Protein AF-K1SC36-F1 (afdb_monomer)

Mean predicted aligned error: 12.26 Å

Secondary structure (DSSP, 8-state):
--TT-----S-HHHHHHHHHHHSTT--PPBPTTTSSB----HHHHHHHHHHHHH-GGGEEE-SS-HHHHHTT---EEE-SSTTTT-EEEEEEETTEEEEEEEETTEEEEEE-GGGS-EEE----TTTT-GGGSSPPP---HHHHHHHTT-----SHHHHHHHHHHHHHHHHHHHHHHHTTSS-HHHHHHHHHHHHHHHHHHHGGGTTTSHHHHHHHHHHHHHHHHHHHHHHH-TTS-HHHHHHHHHHHHHHHHHHGGG-

Solvent-accessible surface area (backbone atoms only — not comparable to full-atom values): 15034 Å² total; per-residue (Å²): 120,65,91,95,64,85,88,82,90,77,55,70,68,61,52,45,54,50,28,56,74,77,39,73,94,54,75,77,59,51,10,81,78,58,72,40,69,43,70,66,56,64,77,60,44,55,36,50,49,50,38,45,74,76,45,48,88,36,59,41,80,48,71,58,51,44,70,68,64,42,66,99,52,68,45,31,28,28,73,36,77,80,52,34,65,44,58,29,25,80,44,73,58,95,86,40,50,22,40,33,27,73,56,36,56,40,18,36,33,34,50,79,50,79,85,51,48,72,43,80,49,88,70,65,94,71,80,80,45,83,75,75,75,62,70,89,69,93,62,55,78,70,49,48,61,57,50,74,61,60,72,80,67,89,48,66,66,49,29,53,53,42,19,51,43,48,46,47,54,50,49,49,45,51,51,36,42,76,70,66,76,43,50,74,68,54,41,48,52,51,46,54,46,52,51,51,48,50,47,66,58,41,56,89,41,42,91,83,42,43,84,61,43,46,58,39,25,54,38,47,44,51,43,55,51,52,51,52,51,55,62,69,39,89,87,55,52,74,71,54,35,58,52,49,53,54,51,46,52,52,51,43,68,59,47,50,93,65,92

pLDDT: mean 82.09, std 13.03, range [39.97, 97.5]

Organism: NCBI:txid408170

Foldseek 3Di:
DQPPDDDDPDDQVVVQVVCVVPPNPDHADAQLQASHRLDFDPLAVVLVVLCCVPPVVQKDWDLAWQLVQVPPFFWKAWCDDSRHSDIAGWDADPNFTWGWDDGSRTTMTGTPCPPTDIDTDDDDPPCDDVVNLHDDDDDDPVLVVLLVLADADDDLVSLLSSLVSLLVLLVVLVVCVVVVVDDLVVSLVSLLSSLSRCCSRPSSCCVPCVVSNVSNLVSNVVSLVVLVVSLVDPPDDPVVNVVSVVSSVVSCSNRVVSD

Structure (mmCIF, N/CA/C/O backbone):
data_AF-K1SC36-F1
#
_entry.id   AF-K1SC36-F1
#
loop_
_atom_site.group_PDB
_atom_site.id
_atom_site.type_symbol
_atom_site.label_atom_id
_atom_site.label_alt_id
_atom_site.label_comp_id
_atom_site.label_asym_id
_atom_site.label_entity_id
_atom_site.label_seq_id
_atom_site.pdbx_PDB_ins_code
_atom_site.Cartn_x
_atom_site.Cartn_y
_atom_site.Cartn_z
_atom_site.occupancy
_atom_site.B_iso_or_equiv
_atom_site.auth_seq_id
_atom_site.auth_comp_id
_atom_site.auth_asym_id
_atom_site.auth_atom_id
_atom_site.pdbx_PDB_model_num
ATOM 1 N N . THR A 1 1 ? -1.953 12.165 -17.128 1.00 40.25 1 THR A N 1
ATOM 2 C CA . THR A 1 1 ? -1.955 12.113 -15.648 1.00 40.25 1 THR A CA 1
ATOM 3 C C . THR A 1 1 ? -2.530 10.787 -15.215 1.00 40.25 1 THR A C 1
ATOM 5 O O . THR A 1 1 ? -3.603 10.423 -15.681 1.00 40.25 1 THR A O 1
ATOM 8 N N . VAL A 1 2 ? -1.817 10.036 -14.375 1.00 46.16 2 VAL A N 1
ATOM 9 C CA . VAL A 1 2 ? -2.394 8.841 -13.749 1.00 46.16 2 VAL A CA 1
ATOM 10 C C . VAL A 1 2 ? -3.275 9.329 -12.595 1.00 46.16 2 VAL A C 1
ATOM 12 O O . VAL A 1 2 ? -2.846 10.185 -11.824 1.00 46.16 2 VAL A O 1
ATOM 15 N N . SER A 1 3 ? -4.538 8.901 -12.560 1.00 46.81 3 SER A N 1
ATOM 16 C CA . SER A 1 3 ? -5.581 9.466 -11.689 1.00 46.81 3 SER A CA 1
ATOM 17 C C . SER A 1 3 ? -5.124 9.591 -10.226 1.00 46.81 3 SER A C 1
ATOM 19 O O . SER A 1 3 ? -4.806 8.587 -9.596 1.00 46.81 3 SER A O 1
ATOM 21 N N . GLY A 1 4 ? -5.094 10.823 -9.701 1.00 65.69 4 GLY A N 1
ATOM 22 C CA . GLY A 1 4 ? -4.910 11.129 -8.274 1.00 65.69 4 GLY A CA 1
ATOM 23 C C . GLY A 1 4 ? -3.491 11.466 -7.794 1.00 65.69 4 GLY A C 1
ATOM 24 O O . GLY A 1 4 ? -3.351 11.871 -6.643 1.00 65.69 4 GLY A O 1
ATOM 25 N N . LEU A 1 5 ? -2.452 11.355 -8.632 1.00 74.88 5 LEU A N 1
ATOM 26 C CA . LEU A 1 5 ? -1.059 11.608 -8.227 1.00 74.88 5 LEU A CA 1
ATOM 27 C C . LEU A 1 5 ? -0.408 12.734 -9.040 1.00 74.88 5 LEU A C 1
ATOM 29 O O . LEU A 1 5 ? -0.550 12.805 -10.263 1.00 74.88 5 LEU A O 1
ATOM 33 N N . VAL A 1 6 ? 0.341 13.596 -8.347 1.00 82.62 6 VAL A N 1
ATOM 34 C CA . VAL A 1 6 ? 1.142 14.679 -8.933 1.00 82.62 6 VAL A CA 1
ATOM 35 C C . VAL A 1 6 ? 2.597 14.468 -8.536 1.00 82.62 6 VAL A C 1
ATOM 37 O O . VAL A 1 6 ? 2.911 14.355 -7.352 1.00 82.62 6 VAL A O 1
ATOM 40 N N . PHE A 1 7 ? 3.478 14.413 -9.531 1.00 86.69 7 PHE A N 1
ATOM 41 C CA . PHE A 1 7 ? 4.916 14.284 -9.323 1.0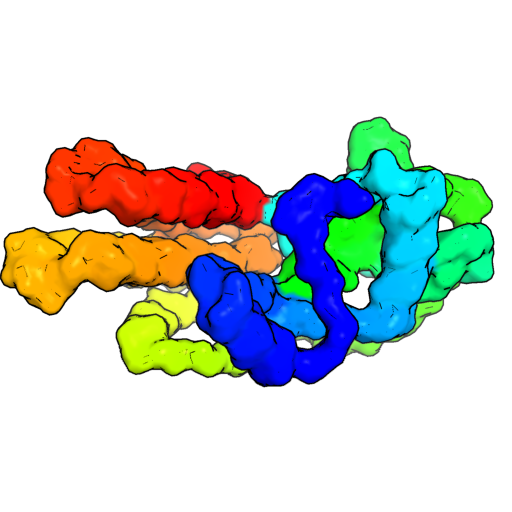0 86.69 7 PHE A CA 1
ATOM 42 C C . PHE A 1 7 ? 5.565 15.666 -9.351 1.00 86.69 7 PHE A C 1
ATOM 44 O O . PHE A 1 7 ? 5.255 16.485 -10.216 1.00 86.69 7 PHE A O 1
ATOM 51 N N . PHE A 1 8 ? 6.473 15.910 -8.411 1.00 88.94 8 PHE A N 1
ATOM 52 C CA . PHE A 1 8 ? 7.238 17.148 -8.319 1.00 88.94 8 PHE A CA 1
ATOM 53 C C . PHE A 1 8 ? 8.719 16.846 -8.528 1.00 88.94 8 PHE A C 1
ATOM 55 O O . PHE A 1 8 ? 9.232 15.857 -8.008 1.00 88.94 8 PHE A O 1
ATOM 62 N N . GLN A 1 9 ? 9.404 17.713 -9.270 1.00 91.00 9 GLN A N 1
ATOM 63 C CA . GLN A 1 9 ? 10.855 17.677 -9.418 1.00 91.00 9 GLN A CA 1
ATOM 64 C C . GLN A 1 9 ? 11.465 18.773 -8.541 1.00 91.00 9 GLN A C 1
ATOM 66 O O . GLN A 1 9 ? 11.109 19.941 -8.683 1.00 91.00 9 GLN A O 1
ATOM 71 N N . GLY A 1 10 ? 12.372 18.404 -7.639 1.00 91.38 10 GLY A N 1
ATOM 72 C CA . GLY A 1 10 ? 13.036 19.339 -6.729 1.00 91.38 10 GLY A CA 1
ATOM 73 C C . GLY A 1 10 ? 13.369 18.698 -5.387 1.00 91.38 10 GLY A C 1
ATOM 74 O O . GLY A 1 10 ? 13.229 17.486 -5.216 1.00 91.38 10 GLY A O 1
ATOM 75 N N . PHE A 1 11 ? 13.801 19.518 -4.429 1.00 91.12 11 PHE A N 1
ATOM 76 C CA . PHE A 1 11 ? 14.110 19.049 -3.083 1.00 91.12 11 PHE A CA 1
ATOM 77 C C . PHE A 1 11 ? 12.829 18.885 -2.249 1.00 91.12 11 PHE A C 1
ATOM 79 O O . PHE A 1 11 ? 12.015 19.814 -2.208 1.00 91.12 11 PHE A O 1
ATOM 86 N N . PRO A 1 12 ? 12.643 17.748 -1.548 1.00 89.88 12 PRO A N 1
ATOM 87 C CA . PRO A 1 12 ? 11.446 17.493 -0.745 1.00 89.88 12 PRO A CA 1
ATOM 88 C C . PRO A 1 12 ? 11.080 18.619 0.232 1.00 89.88 12 PRO A C 1
ATOM 90 O O . PRO A 1 12 ? 9.911 18.979 0.347 1.00 89.88 12 PRO A O 1
ATOM 93 N N . GLU A 1 13 ? 12.070 19.205 0.909 1.00 90.38 13 GLU A N 1
ATOM 94 C CA . GLU A 1 13 ? 11.859 20.271 1.898 1.00 90.38 13 GLU A CA 1
ATOM 95 C C . GLU A 1 13 ? 11.330 21.566 1.263 1.00 90.38 13 GLU A C 1
ATOM 97 O O . GLU A 1 13 ? 10.390 22.180 1.774 1.00 90.38 13 GLU A O 1
ATOM 102 N N . GLU A 1 14 ? 11.889 21.961 0.117 1.00 94.69 14 GLU A N 1
ATOM 103 C CA . GLU A 1 14 ? 11.470 23.156 -0.622 1.00 94.69 14 GLU A CA 1
ATOM 104 C C . GLU A 1 14 ? 10.055 22.990 -1.177 1.00 94.69 14 GLU A C 1
ATOM 106 O O . GLU A 1 14 ? 9.221 23.893 -1.061 1.00 94.69 14 GLU A O 1
ATOM 111 N N . ILE A 1 15 ? 9.761 21.810 -1.729 1.00 94.06 15 ILE A N 1
ATOM 112 C CA . ILE A 1 15 ? 8.439 21.497 -2.267 1.00 94.06 15 ILE A CA 1
ATOM 113 C C . ILE A 1 15 ? 7.406 21.474 -1.139 1.00 94.06 15 ILE A C 1
ATOM 115 O O . ILE A 1 15 ? 6.358 22.101 -1.277 1.00 94.06 15 ILE A O 1
ATOM 119 N N . GLN A 1 16 ? 7.688 20.819 -0.007 1.00 91.62 16 GLN A N 1
ATOM 120 C CA . GLN A 1 16 ? 6.750 20.797 1.118 1.00 91.62 16 GLN A CA 1
ATOM 121 C C . GLN A 1 16 ? 6.511 22.209 1.670 1.00 91.62 16 GLN A C 1
ATOM 123 O O . GLN A 1 16 ? 5.363 22.582 1.889 1.00 91.62 16 GLN A O 1
ATOM 128 N N . THR A 1 17 ? 7.555 23.036 1.782 1.00 93.12 17 THR A N 1
ATOM 129 C CA . THR A 1 17 ? 7.421 24.447 2.189 1.00 93.12 17 THR A CA 1
ATOM 130 C C . THR A 1 17 ? 6.517 25.231 1.233 1.00 93.12 17 THR A C 1
ATOM 132 O O . THR A 1 17 ? 5.679 26.033 1.655 1.00 93.12 17 THR A O 1
ATOM 135 N N . TYR A 1 18 ? 6.661 25.001 -0.074 1.00 93.94 18 TYR A N 1
ATOM 136 C CA . TYR A 1 18 ? 5.801 25.611 -1.082 1.00 93.94 18 TYR A CA 1
ATOM 137 C C . TYR A 1 18 ? 4.344 25.137 -0.961 1.00 93.94 18 TYR A C 1
ATOM 139 O O . TYR A 1 18 ? 3.428 25.963 -1.047 1.00 93.94 18 TYR A O 1
ATOM 147 N N . LEU A 1 19 ? 4.121 23.838 -0.740 1.00 91.31 19 LEU A N 1
ATOM 148 C CA . LEU A 1 19 ? 2.789 23.260 -0.547 1.00 91.31 19 LEU A CA 1
ATOM 149 C C . LEU A 1 19 ? 2.119 23.809 0.715 1.00 91.31 19 LEU A C 1
ATOM 151 O O . LEU A 1 19 ? 0.976 24.246 0.640 1.00 91.31 19 LEU A O 1
ATOM 155 N N . ASP A 1 20 ? 2.835 23.900 1.834 1.00 90.44 20 ASP A N 1
ATOM 156 C CA . ASP A 1 20 ? 2.300 24.437 3.090 1.00 90.44 20 ASP A CA 1
ATOM 157 C C . ASP A 1 20 ? 1.822 25.891 2.937 1.00 90.44 20 ASP A C 1
ATOM 159 O O . ASP A 1 20 ? 0.808 26.287 3.517 1.00 90.44 20 ASP A O 1
ATOM 163 N N . LYS A 1 21 ? 2.527 26.683 2.117 1.00 93.69 21 LYS A N 1
ATOM 164 C CA . LYS A 1 21 ? 2.203 28.092 1.864 1.00 93.69 21 LYS A CA 1
ATOM 165 C C . LYS A 1 21 ? 1.037 28.287 0.892 1.00 93.69 21 LYS A C 1
ATOM 167 O O . LYS A 1 21 ? 0.228 29.189 1.098 1.00 93.69 21 LYS A O 1
ATOM 172 N N . ASN A 1 22 ? 0.986 27.510 -0.191 1.00 93.88 22 ASN A N 1
ATOM 173 C CA . ASN A 1 22 ? 0.078 27.770 -1.317 1.00 93.88 22 ASN A CA 1
ATOM 174 C C . ASN A 1 22 ? -1.101 26.791 -1.392 1.00 93.88 22 ASN A C 1
ATOM 176 O O . ASN A 1 22 ? -2.158 27.145 -1.909 1.00 93.88 22 ASN A O 1
ATOM 180 N N . PHE A 1 23 ? -0.939 25.580 -0.859 1.00 86.88 23 PHE A N 1
ATOM 181 C CA . PHE A 1 23 ? -1.923 24.497 -0.901 1.00 86.88 23 PHE A CA 1
ATOM 182 C C . PHE A 1 23 ? -2.071 23.842 0.483 1.00 86.88 23 PHE A C 1
ATOM 184 O O . PHE A 1 23 ? -1.681 22.682 0.668 1.00 86.88 23 PHE A O 1
ATOM 191 N N . PRO A 1 24 ? -2.653 24.557 1.469 1.00 80.12 24 PRO A N 1
ATOM 192 C CA . PRO A 1 24 ? -2.776 24.060 2.834 1.00 80.12 24 PRO A CA 1
ATOM 193 C C . PRO A 1 24 ? -3.458 22.688 2.859 1.00 80.12 24 PRO A C 1
ATOM 195 O O . PRO A 1 24 ? -4.487 22.503 2.211 1.00 80.12 24 PRO A O 1
ATOM 198 N N . ARG A 1 25 ? -2.925 21.754 3.661 1.00 78.19 25 ARG A N 1
ATOM 199 C CA . ARG A 1 25 ? -3.364 20.342 3.777 1.00 78.19 25 ARG A CA 1
ATOM 200 C C . ARG A 1 25 ? -2.910 19.407 2.645 1.00 78.19 25 ARG A C 1
ATOM 202 O O . ARG A 1 25 ? -3.378 18.272 2.596 1.00 78.19 25 ARG A O 1
ATOM 209 N N . THR A 1 26 ? -1.997 19.841 1.779 1.00 81.19 26 THR A N 1
ATOM 210 C CA . THR A 1 26 ? -1.338 18.965 0.797 1.00 81.19 26 THR A CA 1
ATOM 211 C C . THR A 1 26 ? 0.029 18.542 1.320 1.00 81.19 26 THR A C 1
ATOM 213 O O . THR A 1 26 ? 0.808 19.380 1.768 1.00 81.19 26 THR A O 1
ATOM 216 N N . TYR A 1 27 ? 0.335 17.249 1.250 1.00 83.25 27 TYR A N 1
ATOM 217 C CA . TYR A 1 27 ? 1.595 16.699 1.745 1.00 83.25 27 TYR A CA 1
ATOM 218 C C . TYR A 1 27 ? 2.238 15.803 0.701 1.00 83.25 27 TYR A C 1
ATOM 220 O O . TYR A 1 27 ? 1.548 15.102 -0.043 1.00 83.25 27 TYR A O 1
ATOM 228 N N . LEU A 1 28 ? 3.567 15.810 0.670 1.00 86.44 28 LEU A N 1
ATOM 229 C CA . LEU A 1 28 ? 4.320 14.863 -0.134 1.00 86.44 28 LEU A CA 1
ATOM 230 C C . LEU A 1 28 ? 4.055 13.436 0.356 1.00 86.44 28 LEU A C 1
ATOM 232 O O . LEU A 1 28 ? 4.110 13.149 1.555 1.00 86.44 28 LEU A O 1
ATOM 236 N N . CYS A 1 29 ? 3.763 12.541 -0.589 1.00 78.31 29 CYS A N 1
ATOM 237 C CA . CYS A 1 29 ? 3.544 11.132 -0.289 1.00 78.31 29 CYS A CA 1
ATOM 238 C C . CYS A 1 29 ? 4.808 10.537 0.328 1.00 78.31 29 CYS A C 1
ATOM 240 O O . CYS A 1 29 ? 5.922 10.815 -0.121 1.00 78.31 29 CYS A O 1
ATOM 242 N N . LYS A 1 30 ? 4.631 9.708 1.354 1.00 72.06 30 LYS A N 1
ATOM 243 C CA . LYS A 1 30 ? 5.732 8.966 1.957 1.00 72.06 30 LYS A CA 1
ATOM 244 C C . LYS A 1 30 ? 5.862 7.620 1.270 1.00 72.06 30 LYS A C 1
ATOM 246 O O . LYS A 1 30 ? 4.860 6.943 1.052 1.00 72.06 30 LYS A O 1
ATOM 251 N N . ASN A 1 31 ? 7.089 7.222 0.969 1.00 64.75 31 ASN A N 1
ATOM 252 C CA . ASN A 1 31 ? 7.356 5.856 0.550 1.00 64.75 31 ASN A CA 1
ATOM 253 C C . ASN A 1 31 ? 7.035 4.938 1.737 1.00 64.75 31 ASN A C 1
ATOM 255 O O . ASN A 1 31 ? 7.610 5.092 2.812 1.00 64.75 31 ASN A O 1
ATOM 259 N N . CYS A 1 32 ? 6.110 3.997 1.565 1.00 52.09 32 CYS A N 1
ATOM 260 C CA . CYS A 1 32 ? 5.661 3.102 2.638 1.00 52.09 32 CYS A CA 1
ATOM 261 C C . CYS A 1 32 ? 6.814 2.250 3.200 1.00 52.09 32 CYS A C 1
ATOM 263 O O . CYS A 1 32 ? 6.841 1.913 4.382 1.00 52.09 32 CYS A O 1
ATOM 265 N N . SER A 1 33 ? 7.819 2.001 2.361 1.00 49.09 33 SER A N 1
ATOM 266 C CA . SER A 1 33 ? 9.047 1.284 2.683 1.00 49.09 33 SER A CA 1
ATOM 267 C C . SER A 1 33 ? 10.187 2.184 3.168 1.00 49.09 33 SER A C 1
ATOM 269 O O . SER A 1 33 ? 11.277 1.668 3.365 1.00 49.09 33 SER A O 1
ATOM 271 N N . THR A 1 34 ? 10.020 3.504 3.326 1.00 53.69 34 THR A N 1
ATOM 272 C CA . THR A 1 34 ? 11.057 4.355 3.964 1.00 53.69 34 THR A CA 1
ATOM 273 C C . THR A 1 34 ? 10.518 5.414 4.933 1.00 53.69 34 THR A C 1
ATOM 275 O O . THR A 1 34 ? 11.300 6.024 5.666 1.00 53.69 34 THR A O 1
ATOM 278 N N . GLY A 1 35 ? 9.210 5.686 4.950 1.00 55.06 35 GLY A N 1
ATOM 279 C CA . GLY A 1 35 ? 8.558 6.693 5.796 1.00 55.06 35 GLY A CA 1
ATOM 280 C C . GLY A 1 35 ? 9.001 8.133 5.509 1.00 55.06 35 GLY A C 1
ATOM 281 O O . GLY A 1 35 ? 8.469 9.082 6.091 1.00 55.06 35 GLY A O 1
ATOM 282 N N . ARG A 1 36 ? 9.974 8.299 4.608 1.00 71.88 36 ARG A N 1
ATOM 283 C CA . ARG A 1 36 ? 10.448 9.559 4.051 1.00 71.88 36 ARG A CA 1
ATOM 284 C C . ARG A 1 36 ? 9.604 9.902 2.838 1.00 71.88 36 ARG A C 1
ATOM 286 O O . ARG A 1 36 ? 8.880 9.053 2.315 1.00 71.88 36 ARG A O 1
ATOM 293 N N . VAL A 1 37 ? 9.715 11.149 2.397 1.00 81.12 37 VAL A N 1
ATOM 294 C CA . VAL A 1 37 ? 9.132 11.573 1.125 1.00 81.12 37 VAL A CA 1
ATOM 295 C C . VAL A 1 37 ? 9.549 10.591 0.030 1.00 81.12 37 VAL A C 1
ATOM 297 O O . VAL A 1 37 ? 10.707 10.182 -0.047 1.00 81.12 37 VAL A O 1
ATOM 300 N N . ALA A 1 38 ? 8.576 10.159 -0.766 1.00 82.12 38 ALA A N 1
ATOM 301 C CA . ALA A 1 38 ? 8.790 9.268 -1.886 1.00 82.12 38 ALA A CA 1
ATOM 302 C C . ALA A 1 38 ? 9.632 9.977 -2.952 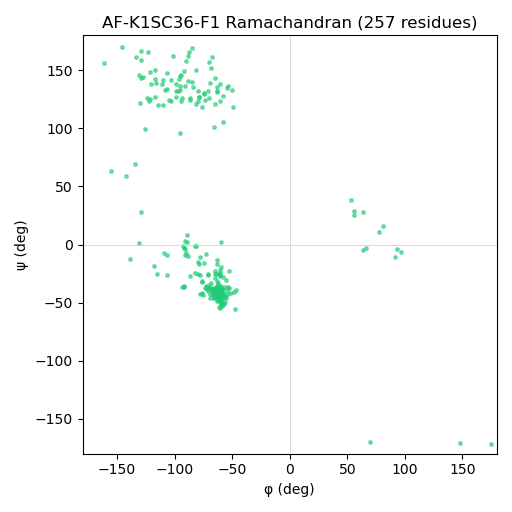1.00 82.12 38 ALA A C 1
ATOM 304 O O . ALA A 1 38 ? 9.131 10.793 -3.723 1.00 82.12 38 ALA A O 1
ATOM 305 N N . GLU A 1 39 ? 10.921 9.658 -2.979 1.00 86.31 39 GLU A N 1
ATOM 306 C CA . GLU A 1 39 ? 11.855 10.124 -3.998 1.00 86.31 39 GLU A CA 1
ATOM 307 C C . GLU A 1 39 ? 12.006 9.054 -5.079 1.00 86.31 39 GLU A C 1
ATOM 309 O O . GLU A 1 39 ? 12.195 7.870 -4.790 1.00 86.31 39 GLU A O 1
ATOM 314 N N . ILE A 1 40 ? 11.907 9.472 -6.338 1.00 85.50 40 ILE 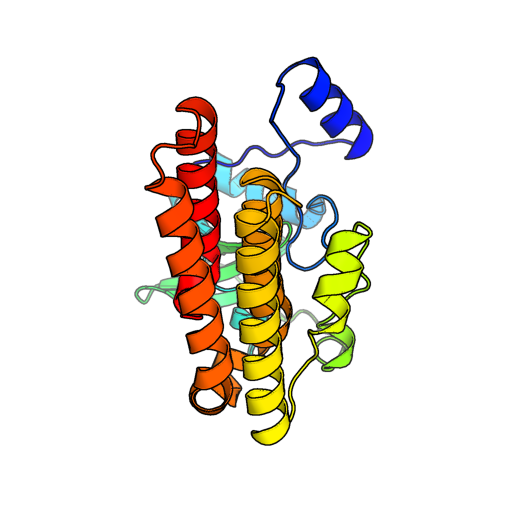A N 1
ATOM 315 C CA . ILE A 1 40 ? 11.998 8.591 -7.502 1.00 85.50 40 ILE A CA 1
ATOM 316 C C . ILE A 1 40 ? 13.225 9.023 -8.290 1.00 85.50 40 ILE A C 1
ATOM 318 O O . ILE A 1 40 ? 13.371 10.198 -8.628 1.00 85.50 40 ILE A O 1
ATOM 322 N N . LYS A 1 41 ? 14.123 8.078 -8.578 1.00 84.19 41 LYS A N 1
ATOM 323 C CA . LYS A 1 41 ? 15.333 8.375 -9.348 1.00 84.19 41 LYS A CA 1
ATOM 324 C C . LYS A 1 41 ? 14.961 8.784 -10.768 1.00 84.19 41 LYS A C 1
ATOM 326 O O . LYS A 1 41 ? 14.076 8.181 -11.372 1.00 84.19 41 LYS A O 1
ATOM 331 N N . ASP A 1 42 ? 15.701 9.736 -11.329 1.00 83.81 42 ASP A N 1
ATOM 332 C CA . ASP A 1 42 ? 15.498 10.196 -12.708 1.00 83.81 42 ASP A CA 1
ATOM 333 C C . ASP A 1 42 ? 15.546 9.031 -13.713 1.00 83.81 42 ASP A C 1
ATOM 335 O O . ASP A 1 42 ? 14.675 8.911 -14.568 1.00 83.81 42 ASP A O 1
ATOM 339 N N . SER A 1 43 ? 16.455 8.071 -13.517 1.00 79.75 43 SER A N 1
ATOM 340 C CA . SER A 1 43 ? 16.549 6.863 -14.348 1.00 79.75 43 SER A CA 1
ATOM 341 C C . SER A 1 43 ? 15.265 6.022 -14.387 1.00 79.75 43 SER A C 1
ATOM 343 O O . SER A 1 43 ? 15.020 5.334 -15.373 1.00 79.75 43 SER A O 1
ATOM 345 N N . GLN A 1 44 ? 14.449 6.067 -13.330 1.00 79.75 44 GLN A N 1
ATOM 346 C CA . GLN A 1 44 ? 13.149 5.391 -13.259 1.00 79.75 44 GLN A CA 1
ATOM 347 C C . GLN A 1 44 ? 12.009 6.305 -13.725 1.00 79.75 44 GLN A C 1
ATOM 349 O O . GLN A 1 44 ? 11.076 5.840 -14.378 1.00 79.75 44 GLN A O 1
ATOM 354 N N . MET A 1 45 ? 12.085 7.602 -13.410 1.00 86.88 45 MET A N 1
ATOM 355 C CA . MET A 1 45 ? 11.053 8.577 -13.761 1.00 86.88 45 MET A CA 1
ATOM 356 C C . MET A 1 45 ? 11.023 8.874 -15.264 1.00 86.88 45 MET A C 1
ATOM 358 O O . MET A 1 45 ? 9.943 8.958 -15.837 1.00 86.88 45 MET A O 1
ATOM 362 N N . GLN A 1 46 ? 12.178 8.986 -15.926 1.00 85.69 46 GLN A N 1
ATOM 363 C CA . GLN A 1 46 ? 12.260 9.353 -17.345 1.00 85.69 46 GLN A CA 1
ATOM 364 C C . GLN A 1 46 ? 11.500 8.378 -18.260 1.00 85.69 46 GLN A C 1
ATOM 366 O O . GLN A 1 46 ? 10.662 8.832 -19.043 1.00 85.69 46 GLN A O 1
ATOM 371 N N . PRO A 1 47 ? 11.707 7.047 -18.185 1.00 82.06 47 PRO A N 1
ATOM 372 C CA . PRO A 1 47 ? 10.927 6.129 -19.009 1.00 82.06 47 PRO A CA 1
ATOM 373 C C . PRO A 1 47 ? 9.452 6.080 -18.597 1.00 82.06 47 PRO A C 1
ATOM 375 O O . PRO A 1 47 ? 8.587 5.942 -19.458 1.00 82.06 47 PRO A O 1
ATOM 378 N N . PHE A 1 48 ? 9.149 6.235 -17.304 1.00 84.56 48 PHE A N 1
ATOM 379 C CA . PHE A 1 48 ? 7.770 6.291 -16.824 1.00 84.56 48 PHE A CA 1
ATOM 380 C C . PHE A 1 48 ? 7.013 7.497 -17.399 1.00 84.56 48 PHE A C 1
ATOM 382 O O . PHE A 1 48 ? 5.905 7.332 -17.903 1.00 84.56 48 PHE A O 1
ATOM 389 N N . MET A 1 49 ? 7.622 8.687 -17.402 1.00 86.44 49 MET A N 1
ATOM 390 C CA . MET A 1 49 ? 7.042 9.899 -17.987 1.00 86.44 49 MET A CA 1
ATOM 391 C C . MET A 1 49 ? 6.744 9.729 -19.475 1.00 86.44 49 MET A C 1
ATOM 393 O O . MET A 1 49 ? 5.642 10.067 -19.896 1.00 86.44 49 MET A O 1
ATOM 397 N N . ARG A 1 50 ? 7.660 9.122 -20.246 1.00 84.56 50 ARG A N 1
ATOM 398 C CA . ARG A 1 50 ? 7.416 8.837 -21.671 1.00 84.56 50 ARG A CA 1
ATOM 399 C C . ARG A 1 50 ? 6.144 8.018 -21.875 1.00 84.56 50 ARG A C 1
ATOM 401 O O . ARG A 1 50 ? 5.316 8.384 -22.697 1.00 84.56 50 ARG A O 1
ATOM 408 N N . ILE A 1 51 ? 5.945 6.968 -21.078 1.00 85.44 51 ILE A N 1
ATOM 409 C CA . ILE A 1 51 ? 4.744 6.121 -21.161 1.00 85.44 51 ILE A CA 1
ATOM 410 C C . ILE A 1 51 ? 3.495 6.891 -20.727 1.00 85.44 51 ILE A C 1
ATOM 412 O O . ILE A 1 51 ? 2.446 6.749 -21.345 1.00 85.44 51 ILE A O 1
ATOM 416 N N . VAL A 1 52 ? 3.579 7.714 -19.677 1.00 84.94 52 VAL A N 1
ATOM 417 C CA . VAL A 1 52 ? 2.451 8.553 -19.235 1.00 84.94 52 VAL A CA 1
ATOM 418 C C . VAL A 1 52 ? 2.041 9.555 -20.319 1.00 84.94 52 VAL A C 1
ATOM 420 O O . VAL A 1 52 ? 0.854 9.863 -20.437 1.00 84.94 52 VAL A O 1
ATOM 423 N N . GLU A 1 53 ? 3.000 10.073 -21.086 1.00 84.88 53 GLU A N 1
ATOM 424 C CA . GLU A 1 53 ? 2.770 11.018 -22.181 1.00 84.88 53 GLU A CA 1
ATOM 425 C C . GLU A 1 53 ? 2.213 10.337 -23.439 1.00 84.88 53 GLU A C 1
ATOM 427 O O . GLU A 1 53 ? 1.296 10.879 -24.055 1.00 84.88 53 GLU A O 1
ATOM 432 N N . THR A 1 54 ? 2.728 9.160 -23.815 1.00 84.06 54 THR A N 1
ATOM 433 C CA . THR A 1 54 ? 2.354 8.485 -25.071 1.00 84.06 54 THR A CA 1
ATOM 434 C C . THR A 1 54 ? 1.198 7.498 -24.928 1.00 84.06 54 THR A C 1
ATOM 436 O O . THR A 1 54 ? 0.403 7.343 -25.855 1.00 84.06 54 THR A O 1
ATOM 439 N N . SER A 1 55 ? 1.103 6.782 -23.808 1.00 85.62 55 SER A N 1
ATOM 440 C CA . SER A 1 55 ? 0.187 5.646 -23.622 1.00 85.62 55 SER A CA 1
ATOM 441 C C . SER A 1 55 ? -0.155 5.413 -22.136 1.00 85.62 55 SER A C 1
ATOM 443 O O . SER A 1 55 ? 0.177 4.361 -21.568 1.00 85.62 55 SER A O 1
ATOM 445 N N . PRO A 1 56 ? -0.810 6.379 -21.460 1.00 84.75 56 PRO A N 1
ATOM 446 C CA . PRO A 1 56 ? -1.111 6.296 -20.030 1.00 84.75 56 PRO A CA 1
ATOM 447 C C . PRO A 1 56 ? -2.005 5.104 -19.655 1.00 84.75 56 PRO A C 1
ATOM 449 O O . PRO A 1 56 ? -1.939 4.621 -18.526 1.00 84.75 56 PRO A O 1
ATOM 452 N N . GLU A 1 57 ? -2.809 4.585 -20.584 1.00 85.88 57 GLU A N 1
ATOM 453 C CA . GLU A 1 57 ? -3.658 3.403 -20.400 1.00 85.88 57 GLU A CA 1
ATOM 454 C C . GLU A 1 57 ? -2.869 2.113 -20.136 1.00 85.88 57 GLU A C 1
ATOM 456 O O . GLU A 1 57 ? -3.426 1.130 -19.641 1.00 85.88 57 GLU A O 1
ATOM 461 N N . ARG A 1 58 ? -1.562 2.110 -20.430 1.00 87.88 58 ARG A N 1
ATOM 462 C CA . ARG A 1 58 ? -0.683 0.970 -20.150 1.00 87.88 58 ARG A CA 1
ATOM 463 C C . ARG A 1 58 ? -0.331 0.827 -18.675 1.00 87.88 58 ARG A C 1
ATOM 465 O O . ARG A 1 58 ? 0.154 -0.229 -18.264 1.00 87.88 58 ARG A O 1
ATOM 472 N N . ILE A 1 59 ? -0.552 1.876 -17.887 1.00 88.06 59 ILE A N 1
ATOM 473 C CA . ILE A 1 59 ? -0.131 1.961 -16.494 1.00 88.06 59 ILE A CA 1
ATOM 474 C C . ILE A 1 59 ? -1.268 1.498 -15.587 1.00 88.06 59 ILE A C 1
ATOM 476 O O . ILE A 1 59 ? -2.384 2.013 -15.631 1.00 88.06 59 ILE A O 1
ATOM 480 N N . ARG A 1 60 ? -0.964 0.537 -14.715 1.00 87.25 60 ARG A N 1
ATOM 481 C CA . ARG A 1 60 ? -1.867 0.072 -13.661 1.00 87.25 60 ARG A CA 1
ATOM 482 C C . ARG A 1 60 ? -1.132 0.061 -12.329 1.00 87.25 60 ARG A C 1
ATOM 484 O O . ARG A 1 60 ? -0.142 -0.650 -12.182 1.00 87.25 60 ARG A O 1
ATOM 491 N N . PHE A 1 61 ? -1.645 0.800 -11.352 1.00 83.75 61 PHE A N 1
ATOM 492 C CA . PHE A 1 61 ? -1.200 0.657 -9.969 1.00 83.75 61 PHE A CA 1
ATOM 493 C C . PHE A 1 61 ? -1.660 -0.682 -9.408 1.00 83.75 61 PHE A C 1
ATOM 495 O O . PHE A 1 61 ? -2.779 -1.132 -9.675 1.00 83.75 61 PHE A O 1
ATOM 502 N N . LEU A 1 62 ? -0.774 -1.329 -8.664 1.00 79.62 62 LEU A N 1
ATOM 503 C CA . LEU A 1 62 ? -1.046 -2.608 -8.037 1.00 79.62 62 LEU A CA 1
ATOM 504 C C . LEU A 1 62 ? -1.235 -2.429 -6.533 1.00 79.62 62 LEU A C 1
ATOM 506 O O . LEU A 1 62 ? -0.598 -1.577 -5.923 1.00 79.62 62 LEU A O 1
ATOM 510 N N . LEU A 1 63 ? -2.091 -3.271 -5.955 1.00 70.88 63 LEU A N 1
ATOM 511 C CA . LEU A 1 63 ? -2.436 -3.219 -4.532 1.00 70.88 63 LEU A CA 1
ATOM 512 C C . LEU A 1 63 ? -1.282 -3.701 -3.640 1.00 70.88 63 LEU A C 1
ATOM 514 O O . LEU A 1 63 ? -1.027 -3.139 -2.582 1.00 70.88 63 LEU A O 1
ATOM 518 N N . HIS A 1 64 ? -0.555 -4.730 -4.081 1.00 68.81 64 HIS A N 1
ATOM 519 C CA . HIS A 1 64 ? 0.556 -5.289 -3.309 1.00 68.81 64 HIS A CA 1
ATOM 520 C C . HIS A 1 64 ? 1.852 -4.477 -3.471 1.00 68.81 64 HIS A C 1
ATOM 522 O O . HIS A 1 64 ? 2.086 -3.911 -4.542 1.00 68.81 64 HIS A O 1
ATOM 528 N N . PRO A 1 65 ? 2.730 -4.446 -2.455 1.00 67.94 65 PRO A N 1
ATOM 529 C CA . PRO A 1 65 ? 4.015 -3.747 -2.520 1.00 67.94 65 PRO A CA 1
ATOM 530 C C . PRO A 1 65 ? 4.992 -4.403 -3.508 1.00 67.94 65 PRO A C 1
ATOM 532 O O . PRO A 1 65 ? 4.836 -5.560 -3.884 1.00 67.94 65 PRO A O 1
ATOM 535 N N . TYR A 1 66 ? 6.030 -3.681 -3.939 1.00 74.62 66 TYR A N 1
ATOM 536 C CA . TYR A 1 66 ? 6.892 -4.129 -5.046 1.00 74.62 66 TYR A CA 1
ATOM 537 C C . TYR A 1 66 ? 7.563 -5.484 -4.780 1.00 74.62 66 TYR A C 1
ATOM 539 O O . TYR A 1 66 ? 7.644 -6.338 -5.666 1.00 74.62 66 TYR A O 1
ATOM 547 N N . HIS A 1 67 ? 7.980 -5.716 -3.532 1.00 70.25 67 HIS A N 1
ATOM 548 C CA . HIS A 1 67 ? 8.633 -6.955 -3.112 1.00 70.25 67 HIS A CA 1
ATOM 549 C C . HIS A 1 67 ? 7.724 -8.191 -3.221 1.00 70.25 67 HIS A C 1
ATOM 551 O O . HIS A 1 67 ? 8.232 -9.289 -3.437 1.00 70.25 67 HIS A O 1
ATOM 557 N N . TYR A 1 68 ? 6.397 -8.026 -3.162 1.00 70.62 68 TYR A N 1
ATOM 558 C CA . TYR A 1 68 ? 5.443 -9.109 -3.421 1.00 70.62 68 TYR A CA 1
ATOM 559 C C . TYR A 1 68 ? 5.654 -9.695 -4.826 1.00 70.62 68 TYR A C 1
ATOM 561 O O . TYR A 1 68 ? 5.730 -10.908 -5.013 1.00 70.62 68 TYR A O 1
ATOM 569 N N . TYR A 1 69 ? 5.847 -8.829 -5.825 1.00 77.38 69 TYR A N 1
ATOM 570 C CA . TYR A 1 69 ? 6.032 -9.241 -7.218 1.00 77.38 69 TYR A CA 1
ATOM 571 C C . TYR A 1 69 ? 7.451 -9.722 -7.532 1.00 77.38 69 TYR A C 1
ATOM 573 O O . TYR A 1 69 ? 7.653 -10.377 -8.553 1.00 77.38 69 TYR A O 1
ATOM 581 N N . ALA A 1 70 ? 8.419 -9.450 -6.655 1.00 75.88 70 ALA A N 1
ATOM 582 C CA . ALA A 1 70 ? 9.801 -9.904 -6.791 1.00 75.88 70 ALA A CA 1
ATOM 583 C C . ALA A 1 70 ? 9.968 -11.413 -6.576 1.00 75.88 70 ALA A C 1
ATOM 585 O O . ALA A 1 70 ? 10.920 -12.024 -7.063 1.00 75.88 70 ALA A O 1
ATOM 586 N N . ARG A 1 71 ? 9.057 -12.028 -5.815 1.00 65.44 71 ARG A N 1
ATOM 587 C CA . ARG A 1 71 ? 9.244 -13.376 -5.281 1.00 65.44 71 ARG A CA 1
ATOM 588 C C . ARG A 1 71 ? 9.423 -14.417 -6.388 1.00 65.44 71 ARG A C 1
ATOM 590 O O . ARG A 1 71 ? 8.553 -14.601 -7.242 1.00 65.44 71 ARG A O 1
ATOM 597 N N . ASN A 1 72 ? 10.542 -15.143 -6.332 1.00 65.06 72 ASN A N 1
ATOM 598 C CA . ASN A 1 72 ? 10.933 -16.167 -7.309 1.00 65.06 72 ASN A CA 1
ATOM 599 C C . ASN A 1 72 ? 10.982 -15.645 -8.756 1.00 65.06 72 ASN A C 1
ATOM 601 O O . ASN A 1 72 ? 10.724 -16.401 -9.695 1.00 65.06 72 ASN A O 1
ATOM 605 N N . ARG A 1 73 ? 11.258 -14.349 -8.946 1.00 79.00 73 ARG A N 1
ATOM 606 C CA . ARG A 1 73 ? 11.423 -13.740 -10.266 1.00 79.00 73 ARG A CA 1
ATOM 607 C C . ARG A 1 73 ? 12.794 -13.123 -10.387 1.00 79.00 73 ARG A C 1
ATOM 609 O O . ARG A 1 73 ? 13.368 -12.626 -9.427 1.00 79.00 73 ARG A O 1
ATOM 616 N N . ILE A 1 74 ? 13.280 -13.160 -11.612 1.00 84.00 74 ILE A N 1
ATOM 617 C CA . ILE A 1 74 ? 14.521 -12.521 -12.006 1.00 84.00 74 ILE A CA 1
ATOM 618 C C . ILE A 1 74 ? 14.192 -11.058 -12.309 1.00 84.00 74 ILE A C 1
ATOM 620 O O . ILE A 1 74 ? 13.173 -10.777 -12.949 1.00 84.00 74 ILE A O 1
ATOM 624 N N . LEU A 1 75 ? 15.021 -10.136 -11.819 1.00 86.88 75 LEU A N 1
ATOM 625 C CA . LEU A 1 75 ? 14.925 -8.728 -12.194 1.00 86.88 75 LEU A CA 1
ATOM 626 C C . LEU A 1 75 ? 15.362 -8.576 -13.647 1.00 86.88 75 LEU A C 1
ATOM 628 O O . LEU A 1 75 ? 16.455 -8.998 -14.021 1.00 86.88 75 LEU A O 1
ATOM 632 N N . LEU A 1 76 ? 14.502 -7.972 -14.457 1.00 91.31 76 LEU A N 1
ATOM 633 C CA . LEU A 1 76 ? 14.745 -7.773 -15.876 1.00 91.31 76 LEU A CA 1
ATOM 634 C C . LEU A 1 76 ? 14.802 -6.284 -16.192 1.00 91.31 76 LEU A C 1
ATOM 636 O O . LEU A 1 76 ? 14.012 -5.509 -15.651 1.00 91.31 76 LEU A O 1
ATOM 640 N N . ARG A 1 77 ? 15.692 -5.904 -17.109 1.00 92.25 77 ARG A N 1
ATOM 641 C CA . ARG A 1 77 ? 15.729 -4.574 -17.721 1.00 92.25 77 ARG A CA 1
ATOM 642 C C . ARG A 1 77 ? 15.258 -4.657 -19.164 1.00 92.25 77 ARG A C 1
ATOM 644 O O . ARG A 1 77 ? 15.708 -5.522 -19.911 1.00 92.25 77 ARG A O 1
ATOM 651 N N . ILE A 1 78 ? 14.369 -3.754 -19.564 1.00 91.56 78 ILE A N 1
ATOM 652 C CA . ILE A 1 78 ? 13.970 -3.603 -20.966 1.00 91.56 78 ILE A CA 1
ATOM 653 C C . ILE A 1 78 ? 15.096 -2.909 -21.735 1.00 91.56 78 ILE A C 1
ATOM 655 O O . ILE A 1 78 ? 15.566 -1.847 -21.326 1.00 91.56 78 ILE A O 1
ATOM 659 N N . THR A 1 79 ? 15.504 -3.474 -22.870 1.00 91.75 79 THR A N 1
ATOM 660 C CA . THR A 1 79 ? 16.610 -2.943 -23.688 1.00 91.75 79 THR A CA 1
ATOM 661 C C . THR A 1 79 ? 16.151 -2.264 -24.979 1.00 91.75 79 THR A C 1
ATOM 663 O O . THR A 1 79 ? 16.957 -1.614 -25.644 1.00 91.75 79 THR A O 1
ATOM 666 N N . THR A 1 80 ? 14.867 -2.367 -25.333 1.00 88.44 80 THR A N 1
ATOM 667 C CA . THR A 1 80 ? 14.305 -1.829 -26.583 1.00 88.44 80 THR A CA 1
ATOM 668 C C . THR A 1 80 ? 13.057 -0.970 -26.361 1.00 88.44 80 THR A C 1
ATOM 670 O O . THR A 1 80 ? 12.484 -0.942 -25.272 1.00 88.44 80 THR A O 1
ATOM 673 N N . GLY A 1 81 ? 12.664 -0.234 -27.405 1.00 84.81 81 GLY A N 1
ATOM 674 C CA . GLY A 1 81 ? 11.421 0.538 -27.432 1.00 84.81 81 GLY A CA 1
ATOM 675 C C . GLY A 1 81 ? 11.410 1.763 -26.512 1.00 84.81 81 GLY A C 1
ATOM 676 O O . GLY A 1 81 ? 12.423 2.170 -25.944 1.00 84.81 81 GLY A O 1
ATOM 677 N N . GLU A 1 82 ? 10.233 2.371 -26.356 1.00 80.00 82 GLU A N 1
ATOM 678 C CA . GLU A 1 82 ? 10.032 3.563 -25.508 1.00 80.00 82 GLU A CA 1
ATOM 679 C C . GLU A 1 82 ? 10.270 3.272 -24.013 1.00 80.00 82 GLU A C 1
ATOM 681 O O . GLU A 1 82 ? 10.601 4.172 -23.230 1.00 80.00 82 GLU A O 1
ATOM 686 N N . MET A 1 83 ? 10.145 1.992 -23.648 1.00 85.50 83 MET A N 1
ATOM 687 C CA . MET A 1 83 ? 10.276 1.445 -22.298 1.00 85.50 83 MET A CA 1
ATOM 688 C C . MET A 1 83 ? 11.719 1.039 -21.953 1.00 85.50 83 MET A C 1
ATOM 690 O O . MET A 1 83 ? 11.964 0.540 -20.854 1.00 85.50 83 MET A O 1
ATOM 694 N N . ALA A 1 84 ? 12.678 1.266 -22.860 1.00 87.88 84 ALA A N 1
ATOM 695 C CA . ALA A 1 84 ? 14.087 0.971 -22.633 1.00 87.88 84 ALA A CA 1
ATOM 696 C C . ALA A 1 84 ? 14.621 1.648 -21.359 1.00 87.88 84 ALA A C 1
ATOM 698 O O . ALA A 1 84 ? 14.372 2.832 -21.100 1.00 87.88 84 ALA A O 1
ATOM 699 N N . GLY A 1 85 ? 15.371 0.876 -20.574 1.00 86.38 85 GLY A N 1
ATOM 700 C CA . GLY A 1 85 ? 15.932 1.272 -19.285 1.00 86.38 85 GLY A CA 1
ATOM 701 C C . GLY A 1 85 ? 15.047 0.952 -18.080 1.00 86.38 85 GLY A C 1
ATOM 702 O O . GLY A 1 85 ? 15.536 1.026 -16.956 1.00 86.38 85 GLY A O 1
ATOM 703 N N . LEU A 1 86 ? 13.781 0.565 -18.277 1.00 87.81 86 LEU A N 1
ATOM 704 C CA . LEU A 1 86 ? 12.930 0.155 -17.163 1.00 87.81 86 LEU A CA 1
ATOM 705 C C . LEU A 1 86 ? 13.356 -1.189 -16.590 1.00 87.81 86 LEU A C 1
ATOM 707 O O . LEU A 1 86 ? 13.523 -2.162 -17.323 1.00 87.81 86 LEU A O 1
ATOM 711 N N . GLU A 1 87 ? 13.455 -1.228 -15.267 1.00 90.38 87 GLU A N 1
ATOM 712 C CA . GLU A 1 87 ? 13.774 -2.419 -14.491 1.00 90.38 87 GLU A CA 1
ATOM 713 C C . GLU A 1 87 ? 12.563 -2.877 -13.693 1.00 90.38 87 GLU A C 1
ATOM 715 O O . GLU A 1 87 ? 11.846 -2.065 -13.103 1.00 90.38 87 GLU A O 1
ATOM 720 N N . GLY A 1 88 ? 12.344 -4.187 -13.658 1.00 90.06 88 GLY A N 1
ATOM 721 C CA . GLY A 1 88 ? 11.228 -4.747 -12.922 1.00 90.06 88 GLY A CA 1
ATOM 722 C C . GLY A 1 88 ? 11.054 -6.248 -13.093 1.00 90.06 88 GLY A C 1
ATOM 723 O O . GLY A 1 88 ? 11.876 -6.943 -13.691 1.00 90.06 88 GLY A O 1
ATOM 724 N N . TYR A 1 89 ? 9.939 -6.748 -12.574 1.00 90.12 89 TYR A N 1
ATOM 725 C CA . TYR A 1 89 ? 9.573 -8.158 -12.641 1.00 90.12 89 TYR A CA 1
ATOM 726 C C . TYR A 1 89 ? 8.454 -8.378 -13.645 1.00 90.12 89 TYR A C 1
ATOM 728 O O . TYR A 1 89 ? 7.441 -7.681 -13.628 1.00 90.12 89 TYR A O 1
ATOM 736 N N . ILE A 1 90 ? 8.596 -9.392 -14.495 1.00 89.44 90 ILE A N 1
ATOM 737 C CA . ILE A 1 90 ? 7.534 -9.754 -15.434 1.00 89.44 90 ILE A CA 1
ATOM 738 C C . ILE A 1 90 ? 6.492 -10.615 -14.727 1.00 89.44 90 ILE A C 1
ATOM 740 O O . ILE A 1 90 ? 6.777 -11.710 -14.236 1.00 89.44 90 ILE A O 1
ATOM 744 N N . ILE A 1 91 ? 5.252 -10.137 -14.722 1.00 85.06 91 ILE A N 1
ATOM 745 C CA . ILE A 1 91 ? 4.091 -10.874 -14.225 1.00 85.06 91 ILE A CA 1
ATOM 746 C C . ILE A 1 91 ? 3.031 -10.991 -15.315 1.00 85.06 91 ILE A C 1
ATOM 748 O O . ILE A 1 91 ? 3.072 -10.297 -16.331 1.00 85.06 91 ILE A O 1
ATOM 752 N N . ARG A 1 92 ? 2.064 -11.885 -15.105 1.00 81.44 92 ARG A N 1
ATOM 753 C CA . ARG A 1 92 ? 0.860 -11.944 -15.934 1.00 81.44 92 ARG A CA 1
ATOM 754 C C . ARG A 1 92 ? -0.313 -11.359 -15.166 1.00 81.44 92 ARG A C 1
ATOM 756 O O . ARG A 1 92 ? -0.622 -11.843 -14.084 1.00 81.44 92 ARG A O 1
ATOM 763 N N . ILE A 1 93 ? -0.969 -10.366 -15.753 1.00 78.81 93 ILE A N 1
ATOM 764 C CA . ILE A 1 93 ? -2.240 -9.811 -15.278 1.00 78.81 93 ILE A CA 1
ATOM 765 C C . ILE A 1 93 ? -3.216 -9.909 -16.443 1.00 78.81 93 ILE A C 1
ATOM 767 O O . ILE A 1 93 ? -2.896 -9.465 -17.542 1.00 78.81 93 ILE A O 1
ATOM 771 N N . ASP A 1 94 ? -4.378 -10.524 -16.222 1.00 79.75 94 ASP A N 1
ATOM 772 C CA . ASP A 1 94 ? -5.415 -10.688 -17.250 1.00 79.75 94 ASP A CA 1
ATOM 773 C C . ASP A 1 94 ? -4.883 -11.343 -18.544 1.00 79.75 94 ASP A C 1
ATOM 775 O O . ASP A 1 94 ? -5.250 -10.982 -19.657 1.00 79.75 94 ASP A O 1
ATOM 779 N N . ARG A 1 95 ? -3.984 -12.330 -18.383 1.00 79.31 95 ARG A N 1
ATOM 780 C CA . ARG A 1 95 ? -3.240 -13.048 -19.446 1.00 79.31 95 ARG A CA 1
ATOM 781 C C . ARG A 1 95 ? -2.230 -12.205 -20.240 1.00 79.31 95 ARG A C 1
ATOM 783 O O . ARG A 1 95 ? -1.489 -12.784 -21.033 1.00 79.31 95 ARG A O 1
ATOM 790 N N . ASP A 1 96 ? -2.121 -10.907 -19.977 1.00 83.88 96 ASP A N 1
ATOM 791 C CA . ASP A 1 96 ? -1.118 -10.024 -20.574 1.00 83.88 96 ASP A CA 1
ATOM 792 C C . ASP A 1 96 ? 0.178 -10.005 -19.750 1.00 83.88 96 ASP A C 1
ATOM 794 O O . ASP A 1 96 ? 0.146 -10.027 -18.515 1.00 83.88 96 ASP A O 1
ATOM 798 N N . ARG A 1 97 ? 1.332 -9.980 -20.429 1.00 88.50 97 ARG A N 1
ATOM 799 C CA . ARG A 1 97 ? 2.634 -9.837 -19.762 1.00 88.50 97 ARG A CA 1
ATOM 800 C C . ARG A 1 97 ? 2.828 -8.369 -19.419 1.00 88.50 97 ARG A C 1
ATOM 802 O O . ARG A 1 97 ? 2.738 -7.517 -20.298 1.00 88.50 97 ARG A O 1
ATOM 809 N N . ARG A 1 98 ? 3.129 -8.089 -18.155 1.00 93.06 98 ARG A N 1
ATOM 810 C CA . ARG A 1 98 ? 3.366 -6.736 -17.654 1.00 93.06 98 ARG A CA 1
ATOM 811 C C . ARG A 1 98 ? 4.670 -6.673 -16.877 1.00 93.06 98 ARG A C 1
ATOM 813 O O . ARG A 1 98 ? 4.988 -7.621 -16.159 1.00 93.06 98 ARG A O 1
ATOM 820 N N . LEU A 1 99 ? 5.393 -5.566 -17.009 1.00 93.44 99 LEU A N 1
ATOM 821 C CA . LEU A 1 99 ? 6.553 -5.262 -16.171 1.00 93.44 99 LEU A CA 1
AT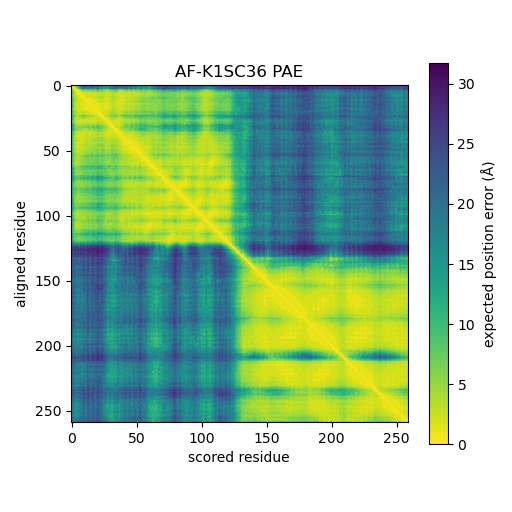OM 822 C C . LEU A 1 99 ? 6.072 -4.553 -14.907 1.00 93.44 99 LEU A C 1
ATOM 824 O O . LEU A 1 99 ? 5.399 -3.532 -15.009 1.00 93.44 99 LEU A O 1
ATOM 828 N N . VAL A 1 100 ? 6.408 -5.090 -13.738 1.00 91.00 100 VAL A N 1
ATOM 829 C CA . VAL A 1 100 ? 6.162 -4.449 -12.444 1.00 91.00 100 VAL A CA 1
ATOM 830 C C . VAL A 1 100 ? 7.421 -3.764 -11.967 1.00 91.00 100 VAL A C 1
ATOM 832 O O . VAL A 1 100 ? 8.447 -4.425 -11.842 1.00 91.00 100 VAL A O 1
ATOM 835 N N . MET A 1 101 ? 7.324 -2.484 -11.637 1.00 89.12 101 MET A N 1
ATOM 836 C CA . MET A 1 101 ? 8.416 -1.686 -11.089 1.00 89.12 101 MET A CA 1
ATOM 837 C C . MET A 1 101 ? 7.988 -0.954 -9.813 1.00 89.12 101 MET A C 1
ATOM 839 O O . MET A 1 101 ? 6.794 -0.746 -9.583 1.00 89.12 101 MET A O 1
ATOM 843 N N . ASP A 1 102 ? 8.970 -0.562 -9.001 1.00 84.44 102 ASP A N 1
ATOM 844 C CA . ASP A 1 102 ? 8.776 0.334 -7.860 1.00 84.44 102 ASP A CA 1
ATOM 845 C C . ASP A 1 102 ? 8.880 1.794 -8.307 1.00 84.44 102 ASP A C 1
ATOM 847 O O . ASP A 1 102 ? 9.882 2.201 -8.902 1.00 84.44 102 ASP A O 1
ATOM 851 N N . ILE A 1 103 ? 7.856 2.584 -7.994 1.00 81.38 103 ILE A N 1
ATOM 852 C CA . ILE A 1 103 ? 7.854 4.036 -8.149 1.00 81.38 103 ILE A CA 1
ATOM 853 C C . ILE A 1 103 ? 7.493 4.657 -6.806 1.00 81.38 103 ILE A C 1
ATOM 855 O O . ILE A 1 103 ? 6.324 4.739 -6.429 1.00 81.38 103 ILE A O 1
ATOM 859 N N . GLY A 1 104 ? 8.513 5.111 -6.076 1.00 72.69 104 GLY A N 1
ATOM 860 C CA . GLY A 1 104 ? 8.320 5.847 -4.827 1.00 72.69 104 GLY A CA 1
ATOM 861 C C . GLY A 1 104 ? 7.652 5.021 -3.721 1.00 72.69 104 GLY A C 1
ATOM 862 O O . GLY A 1 104 ? 6.968 5.591 -2.875 1.00 72.69 104 GLY A O 1
ATOM 863 N N . GLY A 1 105 ? 7.822 3.695 -3.726 1.00 70.38 105 GLY A N 1
ATOM 864 C CA . GLY A 1 105 ? 7.172 2.764 -2.803 1.00 70.38 105 GLY A CA 1
ATOM 865 C C . GLY A 1 105 ? 5.862 2.172 -3.330 1.00 70.38 105 GLY A C 1
ATOM 866 O O . GLY A 1 105 ? 5.272 1.329 -2.655 1.00 70.38 105 GLY A O 1
ATOM 867 N N . MET A 1 106 ? 5.395 2.589 -4.511 1.00 75.75 106 MET A N 1
ATOM 868 C CA . MET A 1 106 ? 4.204 2.041 -5.161 1.00 75.75 106 MET A CA 1
ATOM 869 C C . MET A 1 106 ? 4.584 1.019 -6.226 1.00 75.75 106 MET A C 1
ATOM 871 O O . MET A 1 106 ? 5.460 1.257 -7.058 1.00 75.75 106 MET A O 1
ATOM 875 N N . SER A 1 107 ? 3.841 -0.083 -6.274 1.00 83.12 107 SER A N 1
ATOM 876 C CA . SER A 1 107 ? 3.946 -1.048 -7.364 1.00 83.12 107 SER A CA 1
ATOM 877 C C . SER A 1 107 ? 3.185 -0.574 -8.591 1.00 83.12 107 SER A C 1
ATOM 879 O O . SER A 1 107 ? 1.969 -0.369 -8.548 1.00 83.12 107 SER A O 1
ATOM 881 N N . VAL A 1 108 ? 3.886 -0.483 -9.714 1.00 88.50 108 VAL A N 1
ATOM 882 C CA . VAL A 1 108 ? 3.308 -0.073 -10.993 1.00 88.50 108 VAL A CA 1
ATOM 883 C C . VAL A 1 108 ? 3.522 -1.167 -12.026 1.00 88.50 108 VAL A C 1
ATOM 885 O O . VAL A 1 108 ? 4.657 -1.553 -12.286 1.00 88.50 108 VAL A O 1
ATOM 888 N N . ALA A 1 109 ? 2.438 -1.651 -12.633 1.00 90.94 109 ALA A N 1
ATOM 889 C CA . ALA A 1 109 ? 2.477 -2.541 -13.786 1.00 90.94 109 ALA A CA 1
ATOM 890 C C . ALA A 1 109 ? 2.342 -1.763 -15.096 1.00 90.94 109 ALA A C 1
ATOM 892 O O . ALA A 1 109 ? 1.406 -0.982 -15.268 1.00 90.94 109 ALA A O 1
ATOM 893 N N . ILE A 1 110 ? 3.214 -2.075 -16.049 1.00 91.62 110 ILE A N 1
ATOM 894 C CA . ILE A 1 110 ? 3.220 -1.519 -17.401 1.00 91.62 110 ILE A CA 1
ATOM 895 C C . ILE A 1 110 ? 2.907 -2.642 -18.393 1.00 91.62 110 ILE A C 1
ATOM 897 O O . ILE A 1 110 ? 3.616 -3.650 -18.444 1.00 91.62 110 ILE A O 1
ATOM 901 N N . SER A 1 111 ? 1.822 -2.497 -19.156 1.00 90.44 111 SER A N 1
ATOM 902 C CA . SER A 1 111 ? 1.430 -3.444 -20.211 1.00 90.44 111 SER A CA 1
ATOM 903 C C . SER A 1 111 ? 2.114 -3.176 -21.551 1.00 90.44 111 SER A C 1
ATOM 905 O O . SER A 1 111 ? 2.703 -2.122 -21.777 1.00 90.44 111 SER A O 1
ATOM 907 N N . GLY A 1 112 ? 1.985 -4.127 -22.481 1.00 87.12 112 GLY A N 1
ATOM 908 C CA . GLY A 1 112 ? 2.527 -3.980 -23.836 1.00 87.12 112 GLY A CA 1
ATOM 909 C C . GLY A 1 112 ? 4.020 -4.292 -23.950 1.00 87.12 112 GLY A C 1
ATOM 910 O O . GLY A 1 112 ? 4.629 -3.967 -24.960 1.00 87.12 112 GLY A O 1
ATOM 911 N N . VAL A 1 113 ? 4.603 -4.956 -22.949 1.00 90.06 113 VAL A N 1
ATOM 912 C CA . VAL A 1 113 ? 6.034 -5.317 -22.918 1.00 90.06 113 VAL A CA 1
ATOM 913 C C . VAL A 1 113 ? 6.359 -6.584 -23.721 1.00 90.06 113 VAL A C 1
ATOM 915 O O . VAL A 1 113 ? 7.505 -7.001 -23.796 1.00 90.06 113 VAL A O 1
ATOM 918 N N . HIS A 1 114 ? 5.360 -7.236 -24.320 1.00 84.31 114 HIS A N 1
ATOM 919 C CA . HIS A 1 114 ? 5.520 -8.519 -25.013 1.00 84.31 114 HIS A CA 1
ATOM 920 C C . HIS A 1 114 ? 6.409 -8.454 -26.265 1.00 84.31 114 HIS A C 1
ATOM 922 O O . HIS A 1 114 ? 6.956 -9.482 -26.655 1.00 84.31 114 HIS A O 1
ATOM 928 N N . ALA A 1 115 ? 6.511 -7.281 -26.895 1.00 84.12 115 ALA A N 1
ATOM 929 C CA . ALA A 1 115 ? 7.320 -7.055 -28.089 1.00 84.12 115 ALA A CA 1
ATOM 930 C C . ALA A 1 115 ? 8.757 -6.608 -27.766 1.00 84.12 115 ALA A C 1
ATOM 932 O O . ALA A 1 115 ? 9.577 -6.508 -28.676 1.00 84.12 115 ALA A O 1
ATOM 933 N N . GLU A 1 116 ? 9.060 -6.337 -26.494 1.00 89.44 116 GLU A N 1
ATOM 934 C CA . GLU A 1 116 ? 10.361 -5.818 -26.087 1.00 89.44 116 GLU A CA 1
ATOM 935 C C . GLU A 1 116 ? 11.366 -6.921 -25.754 1.00 89.44 116 GLU A C 1
ATOM 937 O O . GLU A 1 116 ? 11.005 -8.049 -25.403 1.00 89.44 116 GLU A O 1
ATOM 942 N N . HIS A 1 117 ? 12.647 -6.565 -25.828 1.00 91.38 117 HIS A N 1
ATOM 943 C CA . HIS A 1 117 ? 13.745 -7.407 -25.375 1.00 91.38 117 HIS A CA 1
ATOM 944 C C . HIS A 1 117 ? 14.108 -7.101 -23.923 1.00 91.38 117 HIS A C 1
ATOM 946 O O . HIS A 1 117 ? 13.986 -5.967 -23.451 1.00 91.38 117 HIS A O 1
ATOM 952 N N . PHE A 1 118 ? 14.583 -8.135 -23.232 1.00 93.06 118 PHE A N 1
ATOM 953 C CA . PHE A 1 118 ? 14.939 -8.082 -21.822 1.00 93.06 118 PHE A CA 1
ATOM 954 C C . PHE A 1 118 ? 16.358 -8.594 -21.612 1.00 93.06 118 PHE A C 1
ATOM 956 O O . PHE A 1 118 ? 16.768 -9.565 -22.249 1.00 93.06 118 PHE A O 1
ATOM 963 N N . GLU A 1 119 ? 17.062 -7.985 -20.670 1.00 93.56 119 GLU A N 1
ATOM 964 C CA . GLU A 1 119 ? 18.287 -8.524 -20.086 1.00 93.56 119 GLU A CA 1
ATOM 965 C C . GLU A 1 119 ? 18.084 -8.794 -18.595 1.00 93.56 119 GLU A C 1
ATOM 967 O O . GLU A 1 119 ? 17.291 -8.124 -17.930 1.00 93.56 119 GLU A O 1
ATOM 972 N N . GLU A 1 120 ? 18.789 -9.792 -18.073 1.00 91.31 120 GLU A N 1
ATOM 973 C CA . GLU A 1 120 ? 18.847 -10.044 -16.637 1.00 91.31 120 GLU A CA 1
ATOM 974 C C . GLU A 1 120 ? 19.731 -8.996 -15.964 1.00 91.31 120 GLU A C 1
ATOM 976 O O . GLU A 1 120 ? 20.858 -8.742 -16.389 1.00 91.31 120 GLU A O 1
ATOM 981 N N . VAL A 1 121 ? 19.208 -8.390 -14.902 1.00 88.44 121 VAL A N 1
ATOM 982 C CA . VAL A 1 121 ? 19.975 -7.500 -14.036 1.00 88.44 121 VAL A CA 1
ATOM 983 C C . VAL A 1 121 ? 20.493 -8.332 -12.874 1.00 88.44 121 VAL A C 1
ATOM 985 O O . VAL A 1 121 ? 19.697 -8.935 -12.151 1.00 88.44 121 VAL A O 1
ATOM 988 N N . GLU A 1 122 ? 21.813 -8.348 -12.669 1.00 79.94 122 GLU A N 1
ATOM 989 C CA . GLU A 1 122 ? 22.405 -8.995 -11.497 1.00 79.94 122 GLU A CA 1
ATOM 990 C C . GLU A 1 122 ? 21.837 -8.369 -10.217 1.00 79.94 122 GLU A C 1
ATOM 992 O O . GLU A 1 122 ? 22.191 -7.259 -9.815 1.00 79.94 122 GLU A O 1
ATOM 997 N N . GLN A 1 123 ? 20.946 -9.103 -9.554 1.00 63.88 123 GLN A N 1
ATOM 998 C CA . GLN A 1 123 ? 20.550 -8.789 -8.193 1.00 63.88 123 GLN A CA 1
ATOM 999 C C . GLN A 1 123 ? 21.709 -9.167 -7.277 1.00 63.88 123 GLN A C 1
ATOM 1001 O O . GLN A 1 123 ? 22.151 -10.321 -7.260 1.00 63.88 123 GLN A O 1
ATO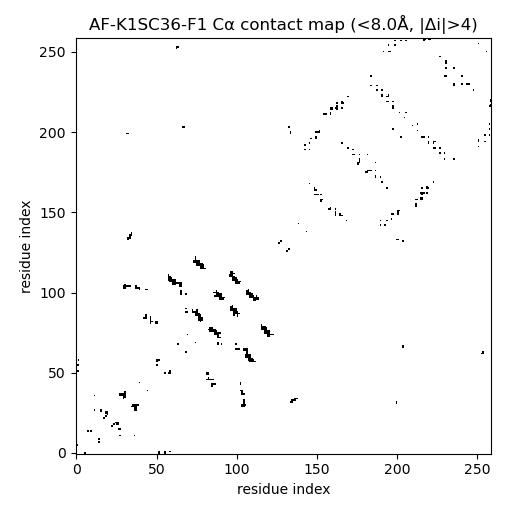M 1006 N N . SER A 1 124 ? 22.204 -8.220 -6.480 1.00 50.44 124 SER A N 1
ATOM 1007 C CA . SER A 1 124 ? 23.114 -8.591 -5.404 1.00 50.44 124 SER A CA 1
ATOM 1008 C C . SER A 1 124 ? 22.386 -9.596 -4.503 1.00 50.44 124 SER A C 1
ATOM 1010 O O . SER A 1 124 ? 21.255 -9.377 -4.066 1.00 50.44 124 SER A O 1
ATOM 1012 N N . LYS A 1 125 ? 23.020 -10.745 -4.241 1.00 45.19 125 LYS A N 1
ATOM 1013 C CA . LYS A 1 125 ? 22.460 -11.856 -3.440 1.00 45.19 125 LYS A CA 1
ATOM 1014 C C . LYS A 1 125 ? 22.098 -11.463 -1.992 1.00 45.19 125 LYS A C 1
ATOM 1016 O O . LYS A 1 125 ? 21.662 -12.304 -1.215 1.00 45.19 125 LYS A O 1
ATOM 1021 N N . THR A 1 126 ? 22.282 -10.197 -1.629 1.00 40.88 126 THR A N 1
ATOM 1022 C CA . THR A 1 126 ? 21.996 -9.567 -0.339 1.00 40.88 126 THR A CA 1
ATOM 1023 C C . THR A 1 126 ? 20.589 -8.963 -0.234 1.00 40.88 126 THR A C 1
ATOM 1025 O O . THR A 1 126 ? 20.202 -8.535 0.851 1.00 40.88 126 THR A O 1
ATOM 1028 N N . SER A 1 127 ? 19.814 -8.889 -1.322 1.00 45.00 127 SER A N 1
ATOM 1029 C CA . SER A 1 127 ? 18.612 -8.037 -1.357 1.00 45.00 127 SER A CA 1
ATOM 1030 C C . SER A 1 127 ? 17.329 -8.617 -0.747 1.00 45.00 127 SER A C 1
ATOM 1032 O O . SER A 1 127 ? 16.336 -7.900 -0.703 1.00 45.00 127 SER A O 1
ATOM 1034 N N . ILE A 1 128 ? 17.317 -9.852 -0.233 1.00 48.47 128 ILE A N 1
ATOM 1035 C CA . ILE A 1 128 ? 16.182 -10.360 0.565 1.00 48.47 128 ILE A CA 1
ATOM 1036 C C . ILE A 1 128 ? 16.685 -11.237 1.724 1.00 48.47 128 ILE A C 1
ATOM 1038 O O . ILE A 1 128 ? 16.361 -12.416 1.834 1.00 48.47 128 ILE A O 1
ATOM 1042 N N . THR A 1 129 ? 17.516 -10.685 2.606 1.00 42.03 129 THR A N 1
ATOM 1043 C CA . THR A 1 129 ? 17.582 -11.169 3.995 1.00 42.03 129 THR A CA 1
ATOM 1044 C C . THR A 1 129 ? 16.484 -10.468 4.797 1.00 42.03 129 THR A C 1
ATOM 1046 O O . THR A 1 129 ? 16.260 -9.275 4.604 1.00 42.03 129 THR A O 1
ATOM 1049 N N . HIS A 1 130 ? 15.792 -11.180 5.699 1.00 45.75 130 HIS A N 1
ATOM 1050 C CA . HIS A 1 130 ? 14.704 -10.620 6.527 1.00 45.75 130 HIS A CA 1
ATOM 1051 C C . HIS A 1 130 ? 15.100 -9.337 7.292 1.00 45.75 130 HIS A C 1
ATOM 1053 O O . HIS A 1 130 ? 14.237 -8.525 7.608 1.00 45.75 130 HIS A O 1
ATOM 1059 N N . GLU A 1 131 ? 16.397 -9.118 7.535 1.00 39.97 131 GLU A N 1
ATOM 1060 C CA . GLU A 1 131 ? 16.944 -7.908 8.165 1.00 39.97 131 GLU A CA 1
ATOM 1061 C C . GLU A 1 131 ? 16.885 -6.651 7.277 1.00 39.97 131 GLU A C 1
ATOM 1063 O O . GLU A 1 131 ? 16.804 -5.551 7.807 1.00 39.97 131 GLU A O 1
ATOM 1068 N N . ASN A 1 132 ? 16.878 -6.789 5.945 1.00 50.47 132 ASN A N 1
ATOM 1069 C CA . ASN A 1 132 ? 16.812 -5.661 4.999 1.00 50.47 132 ASN A CA 1
ATOM 1070 C C . ASN A 1 132 ? 15.378 -5.289 4.578 1.00 50.47 132 ASN A C 1
ATOM 1072 O O . ASN A 1 132 ? 15.195 -4.343 3.813 1.00 50.47 132 ASN A O 1
ATOM 1076 N N . ILE A 1 133 ? 14.362 -6.024 5.043 1.00 54.38 133 ILE A N 1
ATOM 1077 C CA . ILE A 1 133 ? 12.948 -5.719 4.755 1.00 54.38 133 ILE A CA 1
ATOM 1078 C C . ILE A 1 133 ? 12.474 -4.530 5.605 1.00 54.38 133 ILE A C 1
ATOM 1080 O O . ILE A 1 133 ? 11.639 -3.740 5.166 1.00 54.38 133 ILE A O 1
ATOM 1084 N N . PHE A 1 134 ? 13.041 -4.382 6.805 1.00 53.31 134 PHE A N 1
ATOM 1085 C CA . PHE A 1 134 ? 12.639 -3.380 7.782 1.00 53.31 134 PHE A CA 1
ATOM 1086 C C . PHE A 1 134 ? 13.722 -2.308 7.936 1.00 53.31 134 PHE A C 1
ATOM 1088 O O . PHE A 1 134 ? 14.854 -2.593 8.311 1.00 53.31 134 PHE A O 1
ATOM 1095 N N . TYR A 1 135 ? 13.376 -1.057 7.655 1.00 52.22 135 TYR A N 1
ATOM 1096 C CA . TYR A 1 135 ? 14.267 0.099 7.719 1.00 52.22 135 TYR A CA 1
ATOM 1097 C C . TYR A 1 135 ? 14.042 0.914 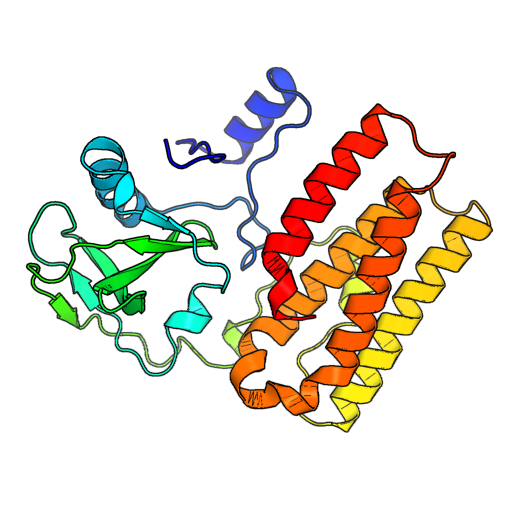9.004 1.00 52.22 135 TYR A C 1
ATOM 1099 O O . TYR A 1 135 ? 13.007 0.826 9.666 1.00 52.22 135 TYR A O 1
ATOM 1107 N N . GLN A 1 136 ? 15.013 1.763 9.352 1.00 51.03 136 GLN A N 1
ATOM 1108 C CA . GLN A 1 136 ? 14.926 2.628 10.528 1.00 51.03 136 GLN A CA 1
ATOM 1109 C C . GLN A 1 136 ? 14.001 3.828 10.271 1.00 51.03 136 GLN A C 1
ATOM 1111 O O . GLN A 1 136 ? 14.260 4.659 9.395 1.00 51.03 136 GLN A O 1
ATOM 1116 N N . ARG A 1 137 ? 12.922 3.926 11.054 1.00 57.53 137 ARG A N 1
ATOM 1117 C CA . ARG A 1 137 ? 11.863 4.935 10.904 1.00 57.53 137 ARG A CA 1
ATOM 1118 C C . ARG A 1 137 ? 12.092 6.163 11.780 1.00 57.53 137 ARG A C 1
ATOM 1120 O O . ARG A 1 137 ? 12.573 6.053 12.903 1.00 57.53 137 ARG A O 1
ATOM 1127 N N . ASN A 1 138 ? 11.699 7.334 11.275 1.00 51.84 138 ASN A N 1
ATOM 1128 C CA . ASN A 1 138 ? 11.609 8.560 12.071 1.00 51.84 138 ASN A CA 1
ATOM 1129 C C . ASN A 1 138 ? 10.166 8.720 12.568 1.00 51.84 138 ASN A C 1
ATOM 1131 O O . ASN A 1 138 ? 9.294 9.179 11.827 1.00 51.84 138 ASN A O 1
ATOM 1135 N N . LEU A 1 139 ? 9.923 8.260 13.793 1.00 65.50 139 LEU A N 1
ATOM 1136 C CA . LEU A 1 139 ? 8.605 8.213 14.417 1.00 65.50 139 LEU A CA 1
ATOM 1137 C C . LEU A 1 139 ? 8.446 9.347 15.431 1.00 65.50 139 LEU A C 1
ATOM 1139 O O . LEU A 1 139 ? 9.369 9.667 16.179 1.00 65.50 139 LEU A O 1
ATOM 1143 N N . GLN A 1 140 ? 7.250 9.930 15.493 1.00 67.88 140 GLN A N 1
ATOM 1144 C CA . GLN A 1 140 ? 6.896 10.880 16.552 1.00 67.88 140 GLN A CA 1
ATOM 1145 C C . GLN A 1 140 ? 6.757 10.152 17.900 1.00 67.88 140 GLN A C 1
ATOM 1147 O O . GLN A 1 140 ? 6.451 8.965 17.921 1.00 67.88 140 GLN A O 1
ATOM 1152 N N . GLU A 1 141 ? 6.904 10.844 19.036 1.00 64.94 141 GLU A N 1
ATOM 1153 C CA . GLU A 1 141 ? 6.933 10.217 20.378 1.00 64.94 141 GLU A CA 1
ATOM 1154 C C . GLU A 1 141 ? 5.790 9.217 20.644 1.00 64.94 141 GLU A C 1
ATOM 1156 O O . GLU A 1 141 ? 6.019 8.139 21.190 1.00 64.94 141 GLU A O 1
ATOM 1161 N N . ARG A 1 142 ? 4.559 9.528 20.211 1.00 66.69 142 ARG A N 1
ATOM 1162 C CA . ARG A 1 142 ? 3.410 8.614 20.364 1.00 66.69 142 ARG A CA 1
ATOM 1163 C C . ARG A 1 142 ? 3.475 7.408 19.429 1.00 66.69 142 ARG A C 1
ATOM 1165 O O . ARG A 1 142 ? 3.081 6.317 19.822 1.00 66.69 142 ARG A O 1
ATOM 1172 N N . GLN A 1 143 ? 3.991 7.593 18.217 1.00 72.19 143 GLN A N 1
ATOM 1173 C CA . GLN A 1 143 ? 4.208 6.503 17.265 1.00 72.19 143 GLN A CA 1
ATOM 1174 C C . GLN A 1 143 ? 5.314 5.569 17.754 1.00 72.19 143 GLN A C 1
ATOM 1176 O O . GLN A 1 143 ? 5.150 4.365 17.657 1.00 72.19 143 GLN A O 1
ATOM 1181 N N . VAL A 1 144 ? 6.377 6.102 18.372 1.00 68.62 144 VAL A N 1
ATOM 1182 C CA . VAL A 1 144 ? 7.434 5.296 19.011 1.00 68.62 144 VAL A CA 1
ATOM 1183 C C . VAL A 1 144 ? 6.854 4.383 20.090 1.00 68.62 144 VAL A C 1
ATOM 1185 O O . VAL A 1 144 ? 7.299 3.251 20.246 1.00 68.62 144 VAL A O 1
ATOM 1188 N N . LEU A 1 145 ? 5.868 4.859 20.856 1.00 72.25 145 LEU A N 1
ATOM 1189 C CA . LEU A 1 145 ? 5.237 4.034 21.883 1.00 72.25 145 LEU A CA 1
ATOM 1190 C C . LEU A 1 145 ? 4.449 2.873 21.274 1.00 72.25 145 LEU A C 1
ATOM 1192 O O . LEU A 1 145 ? 4.546 1.768 21.790 1.00 72.25 145 LEU A O 1
ATOM 1196 N N . ILE A 1 146 ? 3.708 3.120 20.193 1.00 76.44 146 ILE A N 1
ATOM 1197 C CA . ILE A 1 146 ? 2.928 2.094 19.489 1.00 76.44 146 ILE A CA 1
ATOM 1198 C C . ILE A 1 146 ? 3.856 1.098 18.781 1.00 76.44 146 ILE A C 1
ATOM 1200 O O . ILE A 1 146 ? 3.687 -0.105 18.930 1.00 76.44 146 ILE A O 1
ATOM 1204 N N . ASP A 1 147 ? 4.873 1.597 18.082 1.00 76.44 147 ASP A N 1
ATOM 1205 C CA . ASP A 1 147 ? 5.887 0.832 17.346 1.00 76.44 147 ASP A CA 1
ATOM 1206 C C . ASP A 1 147 ? 6.595 -0.218 18.211 1.00 76.44 147 ASP A C 1
ATOM 1208 O O . ASP A 1 147 ? 6.809 -1.339 17.765 1.00 76.44 147 ASP A O 1
ATOM 1212 N N . ARG A 1 148 ? 6.852 0.084 19.491 1.00 78.56 148 ARG A N 1
ATOM 1213 C CA . ARG A 1 148 ? 7.452 -0.869 20.447 1.00 78.56 148 ARG A CA 1
ATOM 1214 C C . ARG A 1 148 ? 6.645 -2.151 20.658 1.00 78.56 148 ARG A C 1
ATOM 1216 O O . ARG A 1 148 ? 7.200 -3.117 21.175 1.00 78.56 148 ARG A O 1
ATOM 1223 N N . TYR A 1 149 ? 5.360 -2.153 20.314 1.00 86.06 149 TYR A N 1
ATOM 1224 C CA . TYR A 1 149 ? 4.494 -3.328 20.408 1.00 86.06 149 TYR A CA 1
ATOM 1225 C C . TYR A 1 149 ? 4.471 -4.158 19.121 1.00 86.06 149 TYR A C 1
ATOM 1227 O O . TYR A 1 149 ? 3.815 -5.198 19.097 1.00 86.06 149 TYR A O 1
ATOM 1235 N N . PHE A 1 150 ? 5.146 -3.721 18.055 1.00 87.06 150 PHE A N 1
ATOM 1236 C CA . PHE A 1 150 ? 5.211 -4.427 16.783 1.00 87.06 150 PHE A CA 1
ATOM 1237 C C . PHE A 1 150 ? 6.597 -5.007 16.522 1.00 87.06 150 PHE A C 1
ATOM 1239 O O . PHE A 1 150 ? 7.630 -4.421 16.839 1.00 87.06 150 PHE A O 1
ATOM 1246 N N . HIS A 1 151 ? 6.606 -6.203 15.942 1.00 82.50 151 HIS A N 1
ATOM 1247 C CA . HIS A 1 151 ? 7.820 -6.927 15.593 1.00 82.50 151 HIS A CA 1
ATOM 1248 C C . HIS A 1 151 ? 7.523 -8.011 14.547 1.00 82.50 151 HIS A C 1
ATOM 1250 O O . HIS A 1 151 ? 6.379 -8.471 14.448 1.00 82.50 151 HIS A O 1
ATOM 1256 N N . PRO A 1 152 ? 8.525 -8.448 13.761 1.00 81.94 152 PRO A N 1
ATOM 1257 C CA . PRO A 1 152 ? 8.370 -9.603 12.888 1.00 81.94 152 PRO A CA 1
ATOM 1258 C C . PRO A 1 152 ? 8.117 -10.854 13.732 1.00 81.94 152 PRO A C 1
ATOM 1260 O O . PRO A 1 152 ? 8.861 -11.113 14.678 1.00 81.94 152 PRO A O 1
ATOM 1263 N N . VAL A 1 153 ? 7.098 -11.626 13.361 1.00 83.81 153 VAL A N 1
ATOM 1264 C CA . VAL A 1 153 ? 6.716 -12.870 14.042 1.00 83.81 153 VAL A CA 1
ATOM 1265 C C . VAL A 1 153 ? 7.326 -14.077 13.335 1.00 83.81 153 VAL A C 1
ATOM 1267 O O . VAL A 1 153 ? 7.436 -14.098 12.107 1.00 83.81 153 VAL A O 1
ATOM 1270 N N . LYS A 1 154 ? 7.745 -15.077 14.109 1.00 80.81 154 LYS A N 1
ATOM 1271 C CA . LYS A 1 154 ? 8.450 -16.274 13.620 1.00 80.81 154 LYS A CA 1
ATOM 1272 C C . LYS A 1 154 ? 7.667 -17.563 13.822 1.00 80.81 154 LYS A C 1
ATOM 1274 O O . LYS A 1 154 ? 7.903 -18.527 13.100 1.00 80.81 154 LYS A O 1
ATOM 1279 N N . ASP A 1 155 ? 6.779 -17.589 14.808 1.00 84.94 155 ASP A N 1
ATOM 1280 C CA . ASP A 1 155 ? 5.976 -18.752 15.166 1.00 84.94 155 ASP A CA 1
ATOM 1281 C C . ASP A 1 155 ? 4.576 -18.345 15.651 1.00 84.94 155 ASP A C 1
ATOM 1283 O O . ASP A 1 155 ? 4.296 -17.172 15.904 1.00 84.94 155 ASP A O 1
ATOM 1287 N N . ASP A 1 156 ? 3.693 -19.333 15.802 1.00 87.94 156 ASP A N 1
ATOM 1288 C CA . ASP A 1 156 ? 2.297 -19.132 16.215 1.00 87.94 156 ASP A CA 1
ATOM 1289 C C . ASP A 1 156 ? 2.143 -18.478 17.587 1.00 87.94 156 ASP A C 1
ATOM 1291 O O . ASP A 1 156 ? 1.137 -17.822 17.869 1.00 87.94 156 ASP A O 1
ATOM 1295 N N . LYS A 1 157 ? 3.135 -18.645 18.464 1.00 90.00 157 LYS A N 1
ATOM 1296 C CA . LYS A 1 157 ? 3.109 -18.050 19.795 1.00 90.00 157 LYS A CA 1
ATOM 1297 C C . LYS A 1 157 ? 3.394 -16.553 19.709 1.00 90.00 157 LYS A C 1
ATOM 1299 O O . LYS A 1 157 ? 2.702 -15.774 20.364 1.00 90.00 157 LYS A O 1
ATOM 1304 N N . GLU A 1 158 ? 4.375 -16.150 18.905 1.00 90.88 158 GLU A N 1
ATOM 1305 C CA . GLU A 1 158 ? 4.645 -14.739 18.612 1.00 90.88 158 GLU A CA 1
ATOM 1306 C C . GLU A 1 158 ? 3.466 -14.087 17.876 1.00 90.88 158 GLU A C 1
ATOM 1308 O O . GLU A 1 158 ? 3.101 -12.962 18.212 1.00 90.88 158 GLU A O 1
ATOM 1313 N N . VAL A 1 159 ? 2.797 -14.800 16.958 1.00 91.94 159 VAL A N 1
ATOM 1314 C CA . VAL A 1 159 ? 1.554 -14.318 16.325 1.00 91.94 159 VAL A CA 1
ATOM 1315 C C . VAL A 1 159 ? 0.476 -14.041 17.371 1.00 91.94 159 VAL A C 1
ATOM 1317 O O . VAL A 1 159 ? -0.109 -12.957 17.372 1.00 91.94 159 VAL A O 1
ATOM 1320 N N . ALA A 1 160 ? 0.195 -15.001 18.256 1.00 93.19 160 ALA A N 1
ATOM 1321 C CA . ALA A 1 160 ? -0.837 -14.840 19.277 1.00 93.19 160 ALA A CA 1
ATOM 1322 C C . ALA A 1 160 ? -0.539 -13.641 20.191 1.00 93.19 160 ALA A C 1
ATOM 1324 O O . ALA A 1 160 ? -1.415 -12.808 20.422 1.00 93.19 160 ALA A O 1
ATOM 1325 N N . LEU A 1 161 ? 0.715 -13.503 20.635 1.00 93.00 161 LEU A N 1
ATOM 1326 C CA . LEU A 1 161 ? 1.153 -12.373 21.453 1.00 93.00 161 LEU A CA 1
ATOM 1327 C C . LEU A 1 161 ? 1.020 -11.039 20.705 1.00 93.00 161 LEU A C 1
ATOM 1329 O O . LEU A 1 161 ? 0.601 -10.034 21.275 1.00 93.00 161 LEU A O 1
ATOM 1333 N N . GLN A 1 162 ? 1.349 -11.019 19.416 1.00 94.88 162 GLN A N 1
ATOM 1334 C CA . GLN A 1 162 ? 1.205 -9.822 18.604 1.00 94.88 162 GLN A CA 1
ATOM 1335 C C . GLN A 1 162 ? -0.264 -9.424 18.409 1.00 94.88 162 GLN A C 1
ATOM 1337 O O . GLN A 1 162 ? -0.586 -8.237 18.449 1.00 94.88 162 GLN A O 1
ATOM 1342 N N . ALA A 1 163 ? -1.164 -10.392 18.228 1.00 96.00 163 ALA A N 1
ATOM 1343 C CA . ALA A 1 163 ? -2.598 -10.128 18.175 1.00 96.00 163 ALA A CA 1
ATOM 1344 C C . ALA A 1 163 ? -3.095 -9.517 19.501 1.00 96.00 163 ALA A C 1
ATOM 1346 O O . ALA A 1 163 ? -3.808 -8.512 19.490 1.00 96.00 163 ALA A O 1
ATOM 1347 N N . GLU A 1 164 ? -2.647 -10.045 20.645 1.00 96.00 164 GLU A N 1
ATOM 1348 C CA . GLU A 1 164 ? -2.938 -9.466 21.966 1.00 96.00 164 GLU A CA 1
ATOM 1349 C C . GLU A 1 164 ? -2.420 -8.024 22.098 1.00 96.00 164 GLU A C 1
ATOM 1351 O O . GLU A 1 164 ? -3.141 -7.156 22.594 1.00 96.00 164 GLU A O 1
ATOM 1356 N N . ASN A 1 165 ? -1.212 -7.740 21.603 1.00 95.12 165 ASN A N 1
ATOM 1357 C CA . ASN A 1 165 ? -0.647 -6.389 21.587 1.00 95.12 165 ASN A CA 1
ATOM 1358 C C . ASN A 1 165 ? -1.500 -5.411 20.760 1.00 95.12 165 ASN A C 1
ATOM 1360 O O . ASN A 1 165 ? -1.742 -4.282 21.192 1.00 95.12 165 ASN A O 1
ATOM 1364 N N . ILE A 1 166 ? -1.983 -5.835 19.588 1.00 96.44 166 ILE A N 1
ATOM 1365 C CA . ILE A 1 166 ? -2.844 -5.009 18.727 1.00 96.44 166 ILE A CA 1
ATOM 1366 C C . ILE A 1 166 ? -4.181 -4.723 19.419 1.00 96.44 166 ILE A C 1
ATOM 1368 O O . ILE A 1 166 ? -4.620 -3.570 19.455 1.00 96.44 166 ILE A O 1
ATOM 1372 N N . ASP A 1 16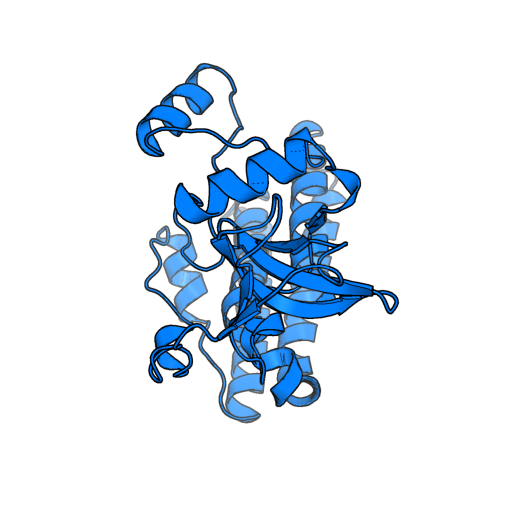7 ? -4.812 -5.734 20.024 1.00 97.50 167 ASP A N 1
ATOM 1373 C CA . ASP A 1 167 ? -6.066 -5.544 20.762 1.00 97.50 167 ASP A CA 1
ATOM 1374 C C . ASP A 1 167 ? -5.877 -4.649 21.999 1.00 97.50 167 ASP A C 1
ATOM 1376 O O . ASP A 1 167 ? -6.728 -3.803 22.293 1.00 97.50 167 ASP A O 1
ATOM 1380 N N . TYR A 1 168 ? -4.744 -4.776 22.696 1.00 95.62 168 TYR A N 1
ATOM 1381 C CA . TYR A 1 168 ? -4.376 -3.888 23.798 1.00 95.62 168 TYR A CA 1
ATOM 1382 C C . TYR A 1 168 ? -4.292 -2.431 23.338 1.00 95.62 168 TYR A C 1
ATOM 1384 O O . TYR A 1 168 ? -4.931 -1.565 23.936 1.00 95.62 168 TYR A O 1
ATOM 1392 N N . LEU A 1 169 ? -3.566 -2.153 22.251 1.00 94.31 169 LEU A N 1
ATOM 1393 C CA . LEU A 1 169 ? -3.437 -0.802 21.699 1.00 94.31 169 LEU A CA 1
ATOM 1394 C C . LEU A 1 169 ? -4.786 -0.236 21.236 1.00 94.31 169 LEU A C 1
ATOM 1396 O O . LEU A 1 169 ? -5.081 0.939 21.476 1.00 94.31 169 LEU A O 1
ATOM 1400 N N . ARG A 1 170 ? -5.636 -1.076 20.628 1.00 96.88 170 ARG A N 1
ATOM 1401 C CA . ARG A 1 170 ? -7.000 -0.702 20.234 1.00 96.88 170 ARG A CA 1
ATOM 1402 C C . ARG A 1 170 ? -7.826 -0.265 21.446 1.00 96.88 170 ARG A C 1
ATOM 1404 O O . ARG A 1 170 ? -8.417 0.816 21.424 1.00 96.88 170 ARG A O 1
ATOM 1411 N N . LYS A 1 171 ? -7.845 -1.085 22.504 1.00 96.12 171 LYS A N 1
ATOM 1412 C CA . LYS A 1 171 ? -8.556 -0.813 23.766 1.00 96.12 171 LYS A CA 1
ATOM 1413 C C . LYS A 1 171 ? -7.998 0.401 24.496 1.00 96.12 171 LYS A C 1
ATOM 1415 O O . LYS A 1 171 ? -8.775 1.194 25.011 1.00 96.12 171 LYS A O 1
ATOM 1420 N N . TYR A 1 172 ? -6.679 0.566 24.506 1.00 93.56 172 TYR A N 1
ATOM 1421 C CA . TYR A 1 172 ? -6.018 1.734 25.074 1.00 93.56 172 TYR A CA 1
ATOM 1422 C C . TYR A 1 172 ? -6.527 3.023 24.417 1.00 93.56 172 TYR A C 1
ATOM 1424 O O . TYR A 1 172 ? -6.997 3.918 25.111 1.00 93.56 172 TYR A O 1
ATOM 1432 N N . ALA A 1 173 ? -6.536 3.095 23.083 1.00 93.56 173 ALA A N 1
ATOM 1433 C CA . ALA A 1 173 ? -7.022 4.279 22.376 1.00 93.56 173 ALA A CA 1
ATOM 1434 C C . ALA A 1 173 ? -8.517 4.563 22.632 1.00 93.56 173 ALA A C 1
ATOM 1436 O O . ALA A 1 173 ? -8.900 5.730 22.746 1.00 93.56 173 ALA A O 1
ATOM 1437 N N . LEU A 1 174 ? -9.345 3.514 22.762 1.00 93.56 174 LEU A N 1
ATOM 1438 C CA . LEU A 1 174 ? -10.757 3.639 23.156 1.00 93.56 174 LEU A CA 1
ATOM 1439 C C . LEU A 1 174 ? -10.913 4.196 24.577 1.00 93.56 174 LEU A C 1
ATOM 1441 O O . LEU A 1 174 ? -11.736 5.080 24.807 1.00 93.56 174 LEU A O 1
ATOM 1445 N N . ASP A 1 175 ? -10.131 3.692 25.530 1.00 93.56 175 ASP A N 1
ATOM 1446 C CA . ASP A 1 175 ? -10.190 4.128 26.925 1.00 93.56 175 ASP A CA 1
ATOM 1447 C C . ASP A 1 175 ? -9.746 5.589 27.077 1.00 93.56 175 ASP A C 1
ATOM 1449 O O . ASP A 1 175 ? -10.409 6.383 27.746 1.00 93.56 175 ASP A O 1
ATOM 1453 N N . GLU A 1 176 ? -8.662 5.974 26.402 1.00 92.88 176 GLU A N 1
ATOM 1454 C CA . GLU A 1 176 ? -8.146 7.343 26.421 1.00 92.88 176 GLU A CA 1
ATOM 1455 C C . GLU A 1 176 ? -9.167 8.356 25.879 1.00 92.88 176 GLU A C 1
ATOM 1457 O O . GLU A 1 176 ? -9.332 9.434 26.459 1.00 92.88 176 GLU A O 1
ATOM 1462 N N . VAL A 1 177 ? -9.875 8.026 24.789 1.00 92.44 177 VAL A N 1
ATOM 1463 C CA . VAL A 1 177 ? -10.892 8.927 24.221 1.00 92.44 177 VAL A CA 1
ATOM 1464 C C . VAL A 1 177 ? -12.160 8.963 25.074 1.00 92.44 177 VAL A C 1
ATOM 1466 O O . VAL A 1 177 ? -12.714 10.040 25.283 1.00 92.44 177 VAL A O 1
ATOM 1469 N N . ALA A 1 178 ? -12.579 7.832 25.654 1.00 91.38 178 ALA A N 1
ATOM 1470 C CA . ALA A 1 178 ? -13.732 7.773 26.556 1.00 91.38 178 ALA A CA 1
ATOM 1471 C C . ALA A 1 178 ? -13.532 8.629 27.820 1.00 91.38 178 ALA A C 1
ATOM 1473 O O . ALA A 1 178 ? -14.480 9.234 28.324 1.00 91.38 178 ALA A O 1
ATOM 1474 N N . HIS A 1 179 ? -12.290 8.734 28.298 1.00 93.31 179 HIS A N 1
ATOM 1475 C CA . HIS A 1 179 ? -11.912 9.575 29.435 1.00 93.31 179 HIS A CA 1
ATOM 1476 C C . HIS A 1 179 ? -11.523 11.013 29.047 1.00 93.31 179 HIS A C 1
ATOM 1478 O O . HIS A 1 179 ? -11.049 11.762 29.901 1.00 93.31 179 HIS A O 1
ATOM 1484 N N . ASN A 1 180 ? -11.720 11.420 27.786 1.00 90.00 180 ASN A N 1
ATOM 1485 C CA . ASN A 1 180 ? -11.342 12.735 27.248 1.00 90.00 180 ASN A CA 1
ATOM 1486 C C . ASN A 1 180 ? -9.848 13.088 27.427 1.00 90.00 180 ASN A C 1
ATOM 1488 O O . ASN A 1 180 ? -9.491 14.267 27.481 1.00 90.00 180 ASN A O 1
ATOM 1492 N N . ARG A 1 181 ? -8.962 12.086 27.530 1.00 90.88 181 ARG A N 1
ATOM 1493 C CA . ARG A 1 181 ? -7.502 12.284 27.616 1.00 90.88 181 ARG A CA 1
ATOM 1494 C C . ARG A 1 181 ? -6.880 12.557 26.244 1.00 90.88 181 ARG A C 1
ATOM 1496 O O . ARG A 1 181 ? -5.844 13.218 26.159 1.00 90.88 181 ARG A O 1
ATOM 1503 N N . ILE A 1 182 ? -7.532 12.093 25.177 1.00 90.88 182 ILE A N 1
ATOM 1504 C CA . ILE A 1 182 ? -7.170 12.360 23.778 1.00 90.88 182 ILE A CA 1
ATOM 1505 C C . ILE A 1 182 ? -8.398 12.751 22.948 1.00 90.88 182 ILE A C 1
ATOM 1507 O O . ILE A 1 182 ? -9.536 12.486 23.334 1.00 90.88 182 ILE A O 1
ATOM 1511 N N . THR A 1 183 ? -8.170 13.377 21.791 1.00 90.69 183 THR A N 1
ATOM 1512 C CA . THR A 1 183 ? -9.241 13.745 20.850 1.00 90.69 183 THR A CA 1
ATOM 1513 C C . THR A 1 183 ? -9.547 12.617 19.860 1.00 90.69 183 THR A C 1
ATOM 1515 O O . THR A 1 183 ? -8.688 11.781 19.593 1.00 90.69 183 THR A O 1
ATOM 1518 N N . PHE A 1 184 ? -10.711 12.656 19.196 1.00 89.81 184 PHE A N 1
ATOM 1519 C CA . PHE A 1 184 ? -11.015 11.745 18.077 1.00 89.81 184 PHE A CA 1
ATOM 1520 C C . PHE A 1 184 ? -9.967 11.785 16.955 1.00 89.81 184 PHE A C 1
ATOM 1522 O O . PHE A 1 184 ? -9.743 10.779 16.290 1.00 89.81 184 PHE A O 1
ATOM 1529 N N . ASN A 1 185 ? -9.313 12.930 16.739 1.00 89.69 185 ASN A N 1
ATOM 1530 C CA . ASN A 1 185 ? -8.238 13.051 15.755 1.00 89.69 185 ASN A CA 1
ATOM 1531 C C . ASN A 1 185 ? -6.959 12.335 16.199 1.00 89.69 185 ASN A C 1
ATOM 1533 O O . ASN A 1 185 ? -6.261 11.754 15.373 1.00 89.69 185 ASN A O 1
ATOM 1537 N N . ASP A 1 186 ? -6.647 12.360 17.493 1.00 89.44 186 ASP A N 1
ATOM 1538 C CA . ASP A 1 186 ? -5.524 11.595 18.033 1.00 89.44 186 ASP A CA 1
ATOM 1539 C C . ASP A 1 186 ? -5.824 10.095 17.981 1.00 89.44 186 ASP A C 1
ATOM 1541 O O . ASP A 1 186 ? -4.977 9.327 17.533 1.00 89.44 186 ASP A O 1
ATOM 1545 N N . THR A 1 187 ? -7.048 9.686 18.334 1.00 92.62 187 THR A N 1
ATOM 1546 C CA . THR A 1 187 ? -7.518 8.300 18.188 1.00 92.62 187 THR A CA 1
ATOM 1547 C C . THR A 1 187 ? -7.430 7.830 16.736 1.00 92.62 187 THR A C 1
ATOM 1549 O O . THR A 1 187 ? -6.900 6.752 16.479 1.00 92.62 187 THR A O 1
ATOM 1552 N N . TRP A 1 188 ? -7.864 8.660 15.778 1.00 92.62 188 TRP A N 1
ATOM 1553 C CA . TRP A 1 188 ? -7.743 8.370 14.347 1.00 92.62 188 TRP A CA 1
ATOM 1554 C C . TRP A 1 188 ? -6.294 8.099 13.946 1.00 92.62 188 TRP A C 1
ATOM 1556 O O . TRP A 1 188 ? -6.004 7.077 13.336 1.00 92.62 188 TRP A O 1
ATOM 1566 N N . LYS A 1 189 ? -5.363 8.974 14.347 1.00 89.06 189 LYS A N 1
ATOM 1567 C CA . LYS A 1 189 ? -3.932 8.802 14.058 1.00 89.06 189 LYS A CA 1
ATOM 1568 C C . LYS A 1 189 ? -3.361 7.522 14.663 1.00 89.06 189 LYS A C 1
ATOM 1570 O O . LYS A 1 189 ? -2.525 6.893 14.024 1.00 89.06 189 LYS A O 1
ATOM 1575 N N . ILE A 1 190 ? -3.789 7.147 15.871 1.00 90.50 190 ILE A N 1
ATOM 1576 C CA . ILE A 1 190 ? -3.368 5.895 16.514 1.00 90.50 190 ILE A CA 1
ATOM 1577 C C . ILE A 1 190 ? -3.844 4.696 15.687 1.00 90.50 190 ILE A C 1
ATOM 1579 O O . ILE A 1 190 ? -3.035 3.829 15.369 1.00 90.50 190 ILE A O 1
ATOM 1583 N N . TYR A 1 191 ? -5.119 4.661 15.294 1.00 94.94 191 TYR A N 1
ATOM 1584 C CA . TYR A 1 191 ? -5.664 3.559 14.497 1.00 94.94 191 TYR A CA 1
ATOM 1585 C C . TYR A 1 191 ? -5.058 3.472 13.102 1.00 94.94 191 TYR A C 1
ATOM 1587 O O . TYR A 1 191 ? -4.629 2.388 12.714 1.00 94.94 191 TYR A O 1
ATOM 1595 N N . SER A 1 192 ? -4.934 4.593 12.385 1.00 89.31 192 SER A N 1
ATOM 1596 C CA . SER A 1 192 ? -4.256 4.615 11.087 1.00 89.31 192 SER A CA 1
ATOM 1597 C C . SER A 1 192 ? -2.833 4.069 11.202 1.00 89.31 192 SER A C 1
ATOM 1599 O O . SER A 1 192 ? -2.436 3.233 10.395 1.00 89.31 192 SER A O 1
ATOM 1601 N N . PHE A 1 193 ? -2.091 4.477 12.239 1.00 88.88 193 PHE A N 1
ATOM 1602 C CA . PHE A 1 193 ? -0.730 3.996 12.461 1.00 88.88 193 PHE A CA 1
ATOM 1603 C C . PHE A 1 193 ? -0.697 2.492 12.759 1.00 88.88 193 PHE A C 1
ATOM 1605 O O . PHE A 1 193 ? 0.107 1.790 12.169 1.00 88.88 193 PHE A O 1
ATOM 1612 N N . ILE A 1 194 ? -1.607 1.964 13.584 1.00 92.12 194 ILE A N 1
ATOM 1613 C CA . ILE A 1 194 ? -1.712 0.515 13.836 1.00 92.12 194 ILE A CA 1
ATOM 1614 C C . ILE A 1 194 ? -1.907 -0.274 12.532 1.00 92.12 194 ILE A C 1
ATOM 1616 O O . ILE A 1 194 ? -1.244 -1.289 12.336 1.00 92.12 194 ILE A O 1
ATOM 1620 N N . ILE A 1 195 ? -2.780 0.182 11.627 1.00 92.44 195 ILE A N 1
ATOM 1621 C CA . ILE A 1 195 ? -2.991 -0.493 10.337 1.00 92.44 195 ILE A CA 1
ATOM 1622 C C . ILE A 1 195 ? -1.736 -0.422 9.459 1.00 92.44 195 ILE A C 1
ATOM 1624 O O . ILE A 1 195 ? -1.348 -1.423 8.856 1.00 92.44 195 ILE A O 1
ATOM 1628 N N . GLU A 1 196 ? -1.073 0.734 9.423 1.00 86.81 196 GLU A N 1
ATOM 1629 C CA . GLU A 1 196 ? 0.197 0.906 8.712 1.00 86.81 196 GLU A CA 1
ATOM 1630 C C . GLU A 1 196 ? 1.298 -0.011 9.278 1.00 86.81 196 GLU A C 1
ATOM 1632 O O . GLU A 1 196 ? 2.043 -0.604 8.500 1.00 86.81 196 GLU A O 1
ATOM 1637 N N . GLU A 1 197 ? 1.358 -0.212 10.600 1.00 85.25 197 GLU A N 1
ATOM 1638 C CA . GLU A 1 197 ? 2.299 -1.132 11.252 1.00 85.25 197 GLU A CA 1
ATOM 1639 C C . GLU A 1 197 ? 2.019 -2.597 10.910 1.00 85.25 197 GLU A C 1
ATOM 1641 O O . GLU A 1 197 ? 2.948 -3.353 10.616 1.00 85.25 197 GLU A O 1
ATOM 1646 N N . ILE A 1 198 ? 0.745 -3.002 10.893 1.00 89.25 198 ILE A N 1
ATOM 1647 C CA . ILE A 1 198 ? 0.352 -4.346 10.451 1.00 89.25 198 ILE A CA 1
ATOM 1648 C C . ILE A 1 198 ? 0.807 -4.565 9.004 1.00 89.25 198 ILE A C 1
ATOM 1650 O O . ILE A 1 198 ? 1.428 -5.583 8.690 1.00 89.25 198 ILE A O 1
ATOM 1654 N N . GLY A 1 199 ? 0.548 -3.589 8.131 1.00 83.31 199 GLY A N 1
ATOM 1655 C CA . GLY A 1 199 ? 0.993 -3.629 6.744 1.00 83.31 199 GLY A CA 1
ATOM 1656 C C . GLY A 1 199 ? 2.508 -3.704 6.617 1.00 83.31 199 GLY A C 1
ATOM 1657 O O . GLY A 1 199 ? 3.017 -4.539 5.873 1.00 83.31 199 GLY A O 1
ATOM 1658 N N . TYR A 1 200 ? 3.231 -2.887 7.377 1.00 79.94 200 TYR A N 1
ATOM 1659 C CA . TYR A 1 200 ? 4.685 -2.858 7.367 1.00 79.94 200 TYR A CA 1
ATOM 1660 C C . TYR A 1 200 ? 5.288 -4.205 7.772 1.00 79.94 200 TYR A C 1
ATOM 1662 O O . TYR A 1 200 ? 6.060 -4.768 6.999 1.00 79.94 200 TYR A O 1
ATOM 1670 N N . TYR A 1 201 ? 4.912 -4.746 8.935 1.00 81.56 201 TYR A N 1
ATOM 1671 C CA . TYR A 1 201 ? 5.529 -5.959 9.474 1.00 81.56 201 TYR A CA 1
ATOM 1672 C C . TYR A 1 201 ? 5.072 -7.250 8.801 1.00 81.56 201 TYR A C 1
ATOM 1674 O O . TYR A 1 201 ? 5.867 -8.186 8.715 1.00 81.56 201 TYR A O 1
ATOM 1682 N N . TYR A 1 202 ? 3.822 -7.328 8.335 1.00 83.75 202 TYR A N 1
ATOM 1683 C CA . TYR A 1 202 ? 3.217 -8.617 7.977 1.00 83.75 202 TYR A CA 1
ATOM 1684 C C . TYR A 1 202 ? 2.825 -8.751 6.506 1.00 83.75 202 TYR A C 1
ATOM 1686 O O . TYR A 1 202 ? 2.734 -9.882 6.023 1.00 83.75 202 TYR A O 1
ATOM 1694 N N . SER A 1 203 ? 2.693 -7.652 5.751 1.00 78.81 203 SER A N 1
ATOM 1695 C CA . SER A 1 203 ? 2.516 -7.734 4.291 1.00 78.81 203 SER A CA 1
ATOM 1696 C C . SER A 1 203 ? 3.605 -8.563 3.593 1.00 78.81 203 SER A C 1
ATOM 1698 O O . SER A 1 203 ? 3.248 -9.424 2.782 1.00 78.81 203 SER A O 1
ATOM 1700 N N . PRO A 1 204 ? 4.906 -8.434 3.945 1.00 71.38 204 PRO A N 1
ATOM 1701 C CA . PRO A 1 204 ? 5.958 -9.229 3.306 1.00 71.38 204 PRO A CA 1
ATOM 1702 C C . PRO A 1 204 ? 5.801 -10.747 3.488 1.00 71.38 204 PRO A C 1
ATOM 1704 O O . PRO A 1 204 ? 6.349 -11.526 2.704 1.00 71.38 204 PRO A O 1
ATOM 1707 N N . PHE A 1 205 ? 5.062 -11.180 4.514 1.00 72.25 205 PHE A N 1
ATOM 1708 C CA . PHE A 1 205 ? 4.967 -12.579 4.930 1.00 72.25 205 PHE A CA 1
ATOM 1709 C C . PHE A 1 205 ? 3.608 -13.222 4.641 1.00 72.25 205 PHE A C 1
ATOM 1711 O O . PHE A 1 205 ? 3.476 -14.441 4.783 1.00 72.25 205 PHE A O 1
ATOM 1718 N N . ILE A 1 206 ? 2.610 -12.451 4.196 1.00 69.62 206 ILE A N 1
ATOM 1719 C CA . ILE A 1 206 ? 1.226 -12.934 4.126 1.00 69.62 206 ILE A CA 1
ATOM 1720 C C . ILE A 1 206 ? 1.025 -14.104 3.161 1.00 69.62 206 ILE A C 1
ATOM 1722 O O . ILE A 1 206 ? 0.218 -14.975 3.434 1.00 69.62 206 ILE A O 1
ATOM 1726 N N . GLU A 1 207 ? 1.781 -14.211 2.067 1.00 61.28 207 GLU A N 1
ATOM 1727 C CA . GLU A 1 207 ? 1.680 -15.375 1.169 1.00 61.28 207 GLU A CA 1
ATOM 1728 C C . GLU A 1 207 ? 2.413 -16.626 1.677 1.00 61.28 207 GLU A C 1
ATOM 1730 O O . GLU A 1 207 ? 2.227 -17.715 1.138 1.00 61.28 207 GLU A O 1
ATOM 1735 N N . GLN A 1 208 ? 3.321 -16.474 2.642 1.00 60.31 208 GLN A N 1
ATOM 1736 C CA . GLN A 1 208 ? 4.133 -17.573 3.176 1.00 60.31 208 GLN A CA 1
ATOM 1737 C C . GLN A 1 208 ? 3.493 -18.189 4.414 1.00 60.31 208 GLN A C 1
ATOM 1739 O O . GLN A 1 208 ? 3.548 -19.401 4.595 1.00 60.31 208 GLN A O 1
ATOM 1744 N N . PHE A 1 209 ? 2.868 -17.340 5.228 1.00 67.44 209 PHE A N 1
ATOM 1745 C CA . PHE A 1 209 ? 2.357 -17.676 6.551 1.00 67.44 209 PHE A CA 1
ATOM 1746 C C . PHE A 1 209 ? 0.896 -17.240 6.725 1.00 67.44 209 PHE A C 1
ATOM 1748 O O . PHE A 1 209 ? 0.487 -16.949 7.842 1.00 67.44 209 PHE A O 1
ATOM 1755 N N . LYS A 1 210 ? 0.110 -17.169 5.636 1.00 65.31 210 LYS A N 1
ATOM 1756 C CA . LYS A 1 210 ? -1.244 -16.581 5.645 1.00 65.31 210 LYS A CA 1
ATOM 1757 C C . LYS A 1 210 ? -2.102 -17.082 6.803 1.00 65.31 210 LYS A C 1
ATOM 1759 O O . LYS A 1 210 ? -2.546 -16.285 7.615 1.00 65.31 210 LYS A O 1
ATOM 1764 N N . GLU A 1 211 ? -2.244 -18.401 6.902 1.00 67.69 211 GLU A N 1
ATOM 1765 C CA . GLU A 1 211 ? -3.089 -19.060 7.907 1.00 67.69 211 GLU A CA 1
ATOM 1766 C C . GLU A 1 211 ? -2.586 -18.833 9.339 1.00 67.69 211 GLU A C 1
ATOM 1768 O O . GLU A 1 211 ? -3.372 -18.784 10.280 1.00 67.69 211 GLU A O 1
ATOM 1773 N N . HIS A 1 212 ? -1.277 -18.637 9.510 1.00 81.88 212 HIS A N 1
ATOM 1774 C CA . HIS A 1 212 ? -0.679 -18.352 10.809 1.00 81.88 212 HIS A CA 1
ATOM 1775 C C . HIS A 1 212 ? -0.880 -16.891 11.225 1.00 81.88 212 HIS A C 1
ATOM 1777 O O . HIS A 1 212 ? -0.925 -16.611 12.412 1.00 81.88 212 HIS A O 1
ATOM 1783 N N . LEU A 1 213 ? -1.037 -15.954 10.283 1.00 87.94 213 LEU A N 1
ATOM 1784 C CA . LEU A 1 213 ? -1.192 -14.521 10.570 1.00 87.94 213 LEU A CA 1
ATOM 1785 C C . LEU A 1 213 ? -2.649 -14.089 10.804 1.00 87.94 213 LEU A C 1
ATOM 1787 O O . LEU A 1 213 ? -2.876 -12.972 11.273 1.00 87.94 213 LEU A O 1
ATOM 1791 N N . ASP A 1 214 ? -3.628 -14.958 10.545 1.00 90.50 214 ASP A N 1
ATOM 1792 C CA . ASP A 1 214 ? -5.063 -14.686 10.721 1.00 90.50 214 ASP A CA 1
ATOM 1793 C C . ASP A 1 214 ? -5.438 -14.021 12.066 1.00 90.50 214 ASP A C 1
ATOM 1795 O O . ASP A 1 214 ? -6.289 -13.124 12.059 1.00 90.50 214 ASP A O 1
ATOM 1799 N N . PRO A 1 215 ? -4.840 -14.377 13.226 1.00 95.12 215 PRO A N 1
ATOM 1800 C CA . PRO A 1 215 ? -5.127 -13.691 14.486 1.00 95.12 215 PRO A CA 1
ATOM 1801 C C . PRO A 1 215 ? -4.774 -12.200 14.451 1.00 95.12 215 PRO A C 1
ATOM 1803 O O . PRO A 1 215 ? -5.582 -11.373 14.864 1.00 95.12 215 PRO A O 1
ATOM 1806 N N . ILE A 1 216 ? -3.607 -11.845 13.906 1.00 94.69 216 ILE A N 1
ATOM 1807 C CA . ILE A 1 216 ? -3.156 -10.452 13.758 1.00 94.69 216 ILE A CA 1
ATOM 1808 C C . ILE A 1 216 ? -4.118 -9.687 12.847 1.00 94.69 216 ILE A C 1
ATOM 1810 O O . ILE A 1 216 ? -4.544 -8.577 13.173 1.00 94.69 216 ILE A O 1
ATOM 1814 N N . MET A 1 217 ? -4.502 -10.306 11.729 1.00 93.25 217 MET A N 1
ATOM 1815 C CA . MET A 1 217 ? -5.401 -9.699 10.749 1.00 93.25 217 MET A CA 1
ATOM 1816 C C . MET A 1 217 ? -6.789 -9.460 11.332 1.00 93.2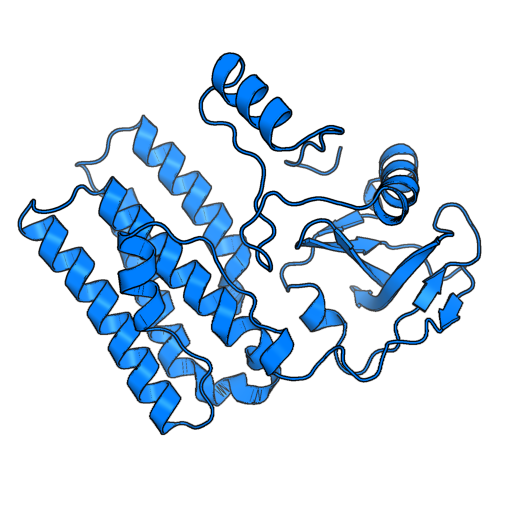5 217 MET A C 1
ATOM 1818 O O . MET A 1 217 ? -7.345 -8.373 11.207 1.00 93.25 217 MET A O 1
ATOM 1822 N N . ARG A 1 218 ? -7.326 -10.422 12.083 1.00 94.69 218 ARG A N 1
ATOM 1823 C CA . ARG A 1 218 ? -8.609 -10.250 12.770 1.00 94.69 218 ARG A CA 1
ATOM 1824 C C . ARG A 1 218 ? -8.600 -9.051 13.719 1.00 94.69 218 ARG A C 1
ATOM 1826 O O . ARG A 1 218 ? -9.584 -8.313 13.766 1.00 94.69 218 ARG A O 1
ATOM 1833 N N . GLU A 1 219 ? -7.519 -8.849 14.470 1.00 97.38 219 GLU A N 1
ATOM 1834 C CA . GLU A 1 219 ? -7.407 -7.704 15.379 1.00 97.38 219 GLU A CA 1
ATOM 1835 C C . GLU A 1 219 ? -7.248 -6.376 14.624 1.00 97.38 219 GLU A C 1
ATOM 1837 O O . GLU A 1 219 ? -7.885 -5.388 14.993 1.00 97.38 219 GLU A O 1
ATOM 1842 N N . GLY A 1 220 ? -6.512 -6.351 13.508 1.00 95.69 220 GLY A N 1
ATOM 1843 C CA . GLY A 1 220 ? -6.478 -5.184 12.619 1.00 95.69 220 GLY A CA 1
ATOM 1844 C C . GLY A 1 220 ? -7.835 -4.867 11.978 1.00 95.69 220 GLY A C 1
ATOM 1845 O O . GLY A 1 220 ? -8.239 -3.706 11.924 1.00 95.69 220 GLY A O 1
ATOM 1846 N N . GLY A 1 221 ? -8.616 -5.885 11.611 1.00 95.94 221 GLY A N 1
ATOM 1847 C CA . GLY A 1 221 ? -9.991 -5.717 11.139 1.00 95.94 221 GLY A CA 1
ATOM 1848 C C . GLY A 1 221 ? -10.894 -5.041 12.178 1.00 95.94 221 GLY A C 1
ATOM 1849 O O . GLY A 1 221 ? -11.700 -4.177 11.831 1.00 95.94 221 GLY A O 1
ATOM 1850 N N . LYS A 1 222 ? -10.723 -5.344 13.474 1.00 97.50 222 LYS A N 1
ATOM 1851 C CA . LYS A 1 222 ? -11.433 -4.620 14.546 1.00 97.50 222 LYS A CA 1
ATOM 1852 C C . LYS A 1 222 ? -11.007 -3.157 14.623 1.00 97.50 222 LYS A C 1
ATOM 1854 O O . LYS A 1 222 ? -11.852 -2.300 14.844 1.00 97.50 222 LYS A O 1
ATOM 1859 N N . VAL A 1 223 ? -9.724 -2.851 14.427 1.00 97.25 223 VAL A N 1
ATOM 1860 C CA . VAL A 1 223 ? -9.236 -1.461 14.387 1.00 97.25 223 VAL A CA 1
ATOM 1861 C C . VAL A 1 223 ? -9.896 -0.688 13.238 1.00 97.25 223 VAL A C 1
ATOM 1863 O O . VAL A 1 223 ? -10.390 0.416 13.463 1.00 97.25 223 VAL A O 1
ATOM 1866 N N . LEU A 1 224 ? -10.009 -1.283 12.043 1.00 95.81 224 LEU A N 1
ATOM 1867 C CA . LEU A 1 224 ? -10.748 -0.684 10.921 1.00 95.81 224 LEU A CA 1
ATOM 1868 C C . LEU A 1 224 ? -12.229 -0.448 11.252 1.00 95.81 224 LEU A C 1
ATOM 1870 O O . LEU A 1 224 ? -12.785 0.589 10.886 1.00 95.81 224 LEU A O 1
ATOM 1874 N N . GLN A 1 225 ? -12.868 -1.371 11.973 1.00 95.44 225 GLN A N 1
ATOM 1875 C CA . GLN A 1 225 ? -14.249 -1.189 12.428 1.00 95.44 225 GLN A CA 1
ATOM 1876 C C . GLN A 1 225 ? -14.382 0.004 13.385 1.00 95.44 225 GLN A C 1
ATOM 1878 O O . GLN A 1 225 ? -15.319 0.786 13.234 1.00 95.44 225 GLN A O 1
ATOM 1883 N N . GLU A 1 226 ? -13.449 0.197 14.324 1.00 96.00 226 GLU A N 1
ATOM 1884 C CA . GLU A 1 226 ? -13.457 1.371 15.214 1.00 96.00 226 GLU A CA 1
ATOM 1885 C C . GLU A 1 226 ? -13.289 2.682 14.430 1.00 96.00 226 GLU A C 1
ATOM 1887 O O . GLU A 1 226 ? -13.959 3.675 14.724 1.00 96.00 226 GLU A O 1
ATOM 1892 N N . MET A 1 227 ? -12.458 2.692 13.381 1.00 95.88 227 MET A N 1
ATOM 1893 C CA . MET A 1 227 ? -12.334 3.851 12.488 1.00 95.88 227 MET A CA 1
ATOM 1894 C C . MET A 1 227 ? -13.672 4.182 11.810 1.00 95.88 227 MET A C 1
ATOM 1896 O O . MET A 1 227 ? -14.094 5.341 11.803 1.00 95.88 227 MET A O 1
ATOM 1900 N N . GLU A 1 228 ? -14.408 3.186 11.313 1.00 94.50 228 GLU A N 1
ATOM 1901 C CA . GLU A 1 228 ? -15.754 3.431 10.783 1.00 94.50 228 GLU A CA 1
ATOM 1902 C C . GLU A 1 228 ? -16.714 4.010 11.833 1.00 94.50 228 GLU A C 1
ATOM 1904 O O . GLU A 1 228 ? -17.546 4.858 11.498 1.00 94.50 228 GLU A O 1
ATOM 1909 N N . GLN A 1 229 ? -16.624 3.572 13.094 1.00 93.56 229 GLN A N 1
ATOM 1910 C CA . GLN A 1 229 ? -17.461 4.119 14.168 1.00 93.56 229 GLN A CA 1
ATOM 1911 C C . GLN A 1 229 ? -17.141 5.591 14.439 1.00 93.56 229 GLN A C 1
ATOM 1913 O O . GLN A 1 229 ? -18.061 6.386 14.641 1.00 93.56 229 GLN A O 1
ATOM 1918 N N . ILE A 1 230 ? -15.866 5.989 14.363 1.00 92.88 230 ILE A N 1
ATOM 1919 C CA . ILE A 1 230 ? -15.476 7.403 14.457 1.00 92.88 230 ILE A CA 1
ATOM 1920 C C . ILE A 1 230 ? -16.115 8.210 13.320 1.00 92.88 230 ILE A C 1
ATOM 1922 O O . ILE A 1 230 ? -16.685 9.266 13.587 1.00 92.88 230 ILE A O 1
ATOM 1926 N N . ILE A 1 231 ? -16.096 7.712 12.076 1.00 92.44 231 ILE A N 1
ATOM 1927 C CA . ILE A 1 231 ? -16.733 8.382 10.922 1.00 92.44 231 ILE A CA 1
ATOM 1928 C C . ILE A 1 231 ? -18.251 8.534 11.116 1.00 92.44 231 ILE A C 1
ATOM 1930 O O . ILE A 1 231 ? -18.845 9.544 10.725 1.00 92.44 231 ILE A O 1
ATOM 1934 N N . LYS A 1 232 ? -18.897 7.527 11.711 1.00 91.00 232 LYS A N 1
ATOM 1935 C CA . LYS A 1 232 ? -20.342 7.520 11.993 1.00 91.00 232 LYS A CA 1
ATOM 1936 C C . LYS A 1 232 ? -20.716 8.363 13.220 1.00 91.00 232 LYS A C 1
ATOM 1938 O O . LYS A 1 232 ? -21.901 8.622 13.427 1.00 91.00 232 LYS A O 1
ATOM 1943 N N . SER A 1 233 ? -19.740 8.808 14.013 1.00 87.94 233 SER A N 1
ATOM 1944 C CA . SER A 1 233 ? -19.973 9.561 15.244 1.00 87.94 233 SER A CA 1
ATOM 1945 C C . SER A 1 233 ? -20.662 10.906 14.971 1.00 87.94 233 SER A C 1
ATOM 1947 O O . SER A 1 233 ? -20.235 11.657 14.093 1.00 87.94 233 SER A O 1
ATOM 1949 N N . PRO A 1 234 ? -21.687 11.288 15.754 1.00 85.56 234 PRO A N 1
ATOM 1950 C CA . PRO A 1 234 ? -22.304 12.609 15.646 1.00 85.56 234 PRO A CA 1
ATOM 1951 C C . PRO A 1 234 ? -21.408 13.733 16.196 1.00 85.56 234 PRO A C 1
ATOM 1953 O O . PRO A 1 234 ? -21.737 14.907 16.046 1.00 85.56 234 PRO A O 1
ATOM 1956 N N . HIS A 1 235 ? -20.291 13.391 16.848 1.00 81.94 235 HIS A N 1
ATOM 1957 C CA . HIS A 1 235 ? -19.409 14.338 17.536 1.00 81.94 235 HIS A CA 1
ATOM 1958 C C . HIS A 1 235 ? -18.248 14.857 16.677 1.00 81.94 235 HIS A C 1
ATOM 1960 O O . HIS A 1 235 ? -17.462 15.675 17.155 1.00 81.94 235 HIS A O 1
ATOM 1966 N N . ILE A 1 236 ? -18.122 14.408 15.424 1.00 86.62 236 ILE A N 1
ATOM 1967 C CA . ILE A 1 236 ? -17.087 14.892 14.502 1.00 86.62 236 ILE A CA 1
ATOM 1968 C C . ILE A 1 236 ? -17.623 16.006 13.598 1.00 86.62 236 ILE A C 1
ATOM 1970 O O . ILE A 1 236 ? -18.784 16.002 13.186 1.00 86.62 236 ILE A O 1
ATOM 1974 N N . SER A 1 237 ? -16.771 16.983 13.276 1.00 85.94 237 SER A N 1
ATOM 1975 C CA . SER A 1 237 ? -17.160 18.075 12.380 1.00 85.94 237 SER A CA 1
ATOM 1976 C C . SER A 1 237 ? -17.372 17.561 10.944 1.00 85.94 237 SER A C 1
ATOM 1978 O O . SER A 1 237 ? -16.700 16.611 10.537 1.00 85.94 237 SER A O 1
ATOM 1980 N N . PRO A 1 238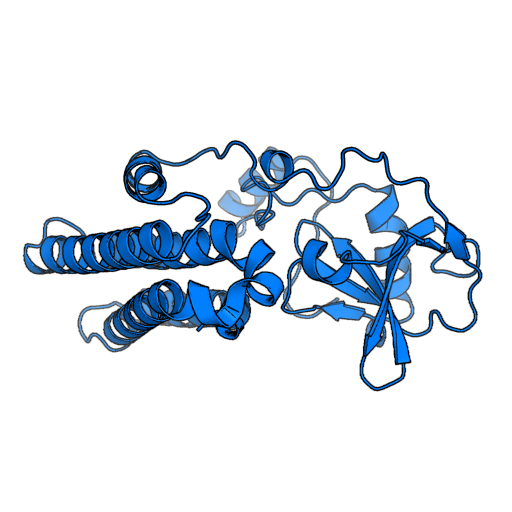 ? -18.230 18.199 10.121 1.00 83.50 238 PRO A N 1
ATOM 1981 C CA . PRO A 1 238 ? -18.414 17.800 8.721 1.00 83.50 238 PRO A CA 1
ATOM 1982 C C . PRO A 1 238 ? -17.109 17.793 7.910 1.00 83.50 238 PRO A C 1
ATOM 1984 O O . PRO A 1 238 ? -16.893 16.914 7.083 1.00 83.50 238 PRO A O 1
ATOM 1987 N N . ASN A 1 239 ? -16.209 18.745 8.180 1.00 82.62 239 ASN A N 1
ATOM 1988 C CA . ASN A 1 239 ? -14.912 18.828 7.506 1.00 82.62 239 ASN A CA 1
ATOM 1989 C C . ASN A 1 239 ? -13.956 17.704 7.951 1.00 82.62 239 ASN A C 1
ATOM 1991 O O . ASN A 1 239 ? -13.224 17.167 7.122 1.00 82.62 239 ASN A O 1
ATOM 1995 N N . ASP A 1 240 ? -13.965 17.322 9.234 1.00 85.69 240 ASP A N 1
ATOM 1996 C CA . ASP A 1 240 ? -13.188 16.166 9.703 1.00 85.69 240 ASP A CA 1
ATOM 1997 C C . ASP A 1 240 ? -13.770 14.851 9.178 1.00 85.69 240 ASP A C 1
ATOM 1999 O O . ASP A 1 240 ? -13.008 13.959 8.825 1.00 85.69 240 ASP A O 1
ATOM 2003 N N . LYS A 1 241 ? -15.097 14.755 9.043 1.00 88.56 241 LYS A N 1
ATOM 2004 C CA . LYS A 1 241 ? -15.773 13.583 8.482 1.00 88.56 241 LYS A CA 1
ATOM 2005 C C . LYS A 1 241 ? -15.316 13.283 7.059 1.00 88.56 241 LYS A C 1
ATOM 2007 O O . LYS A 1 241 ? -14.841 12.183 6.806 1.00 88.56 241 LYS A O 1
ATOM 2012 N N . THR A 1 242 ? -15.363 14.268 6.161 1.00 84.62 242 THR A N 1
ATOM 2013 C CA . THR A 1 242 ? -14.869 14.094 4.784 1.00 84.62 242 THR A CA 1
ATOM 2014 C C . THR A 1 242 ? -13.380 13.744 4.758 1.00 84.62 242 THR A C 1
ATOM 2016 O O . THR A 1 242 ? -12.953 12.915 3.956 1.00 84.62 242 THR A O 1
ATOM 2019 N N . ARG A 1 243 ? -12.568 14.337 5.648 1.00 89.12 243 ARG A N 1
ATOM 2020 C CA . ARG A 1 243 ? -11.147 13.977 5.769 1.00 89.12 243 ARG A CA 1
ATOM 2021 C C . ARG A 1 243 ? -10.973 12.507 6.164 1.00 89.12 243 ARG A C 1
ATOM 2023 O O . ARG A 1 243 ? -10.176 11.819 5.536 1.00 89.12 243 ARG A O 1
ATOM 2030 N N . TYR A 1 244 ? -11.694 12.044 7.182 1.00 90.88 244 TYR A N 1
ATOM 2031 C CA . TYR A 1 244 ? -11.619 10.668 7.672 1.00 90.88 244 TYR A CA 1
ATOM 2032 C C . TYR A 1 244 ? -12.154 9.659 6.662 1.00 90.88 244 TYR A C 1
ATOM 2034 O O . TYR A 1 244 ? -11.540 8.619 6.485 1.00 90.88 244 TYR A O 1
ATOM 2042 N N . GLU A 1 245 ? -13.229 9.972 5.940 1.00 90.00 245 GLU A N 1
ATOM 2043 C CA . GLU A 1 245 ? -13.738 9.118 4.860 1.00 90.00 245 GLU A CA 1
ATOM 2044 C C . GLU A 1 245 ? -12.686 8.926 3.761 1.00 90.00 245 GLU A C 1
ATOM 2046 O O . GLU A 1 245 ? -12.399 7.795 3.378 1.00 90.00 245 GLU A O 1
ATOM 2051 N N . ASN A 1 246 ? -12.050 10.009 3.303 1.00 82.31 246 ASN A N 1
ATOM 2052 C CA . ASN A 1 246 ? -11.004 9.928 2.282 1.00 82.31 246 ASN A CA 1
ATOM 2053 C C . ASN A 1 246 ? -9.771 9.151 2.769 1.00 82.31 246 ASN A C 1
ATOM 2055 O O . ASN A 1 246 ? -9.242 8.311 2.041 1.00 82.31 246 ASN A O 1
ATOM 2059 N N . ASP A 1 247 ? -9.314 9.418 3.996 1.00 83.44 247 ASP A N 1
ATOM 2060 C CA . ASP A 1 247 ? -8.159 8.722 4.571 1.00 83.44 247 ASP A CA 1
ATOM 2061 C C . ASP A 1 247 ? -8.460 7.240 4.838 1.00 83.44 247 ASP A C 1
ATOM 2063 O O . ASP A 1 247 ? -7.626 6.382 4.561 1.00 83.44 247 ASP A O 1
ATOM 2067 N N . TYR A 1 248 ? -9.678 6.916 5.279 1.00 89.56 248 TYR A N 1
ATOM 2068 C CA . TYR A 1 248 ? -10.137 5.539 5.436 1.00 89.56 248 TYR A CA 1
ATOM 2069 C C . TYR A 1 248 ? -10.144 4.800 4.105 1.00 89.56 248 TYR A C 1
ATOM 2071 O O . TYR A 1 248 ? -9.605 3.706 4.028 1.00 89.56 248 TYR A O 1
ATOM 2079 N N . GLN A 1 249 ? -10.691 5.394 3.040 1.00 83.12 249 GLN A N 1
ATOM 2080 C CA . GLN A 1 249 ? -10.682 4.766 1.715 1.00 83.12 249 GLN A CA 1
ATOM 2081 C C . GLN A 1 249 ? -9.259 4.532 1.203 1.00 83.12 249 GLN A C 1
ATOM 2083 O O . GLN A 1 249 ? -8.993 3.490 0.605 1.00 83.12 249 GLN A O 1
ATOM 2088 N N . ARG A 1 250 ? -8.329 5.460 1.473 1.00 84.31 250 ARG A N 1
ATOM 2089 C CA . ARG A 1 250 ? -6.903 5.288 1.166 1.00 84.31 250 ARG A CA 1
ATOM 2090 C C . ARG A 1 250 ? -6.313 4.091 1.915 1.00 84.31 250 ARG A C 1
ATOM 2092 O O . ARG A 1 250 ? -5.722 3.228 1.278 1.00 84.31 250 ARG A O 1
ATOM 2099 N N . ILE A 1 251 ? -6.474 4.043 3.238 1.00 81.31 251 ILE A N 1
ATOM 2100 C CA . ILE A 1 251 ? -5.944 2.969 4.094 1.00 81.31 251 ILE A CA 1
ATOM 2101 C C . ILE A 1 251 ? -6.571 1.628 3.712 1.00 81.31 251 ILE A C 1
ATOM 2103 O O . ILE A 1 251 ? -5.855 0.656 3.501 1.00 81.31 251 ILE A O 1
ATOM 2107 N N . PHE A 1 252 ? -7.893 1.586 3.564 1.00 83.25 252 PHE A N 1
ATOM 2108 C CA . PHE A 1 252 ? -8.624 0.387 3.180 1.00 83.25 252 PHE A CA 1
ATOM 2109 C C . PHE A 1 252 ? -8.149 -0.123 1.820 1.00 83.25 252 PHE A C 1
ATOM 2111 O O . PHE A 1 252 ? -7.700 -1.252 1.728 1.00 83.25 252 PHE A O 1
ATOM 2118 N N . SER A 1 253 ? -8.097 0.723 0.788 1.00 73.69 253 SER A N 1
ATOM 2119 C CA . SER A 1 253 ? -7.605 0.306 -0.539 1.00 73.69 253 SER A CA 1
ATOM 2120 C C . SER A 1 253 ? -6.148 -0.169 -0.529 1.00 73.69 253 SER A C 1
ATOM 2122 O O . SER A 1 253 ? -5.727 -0.896 -1.424 1.00 73.69 253 SER A O 1
ATOM 2124 N N . GLN A 1 254 ? -5.351 0.292 0.437 1.00 74.19 254 GLN A N 1
ATOM 2125 C CA . GLN A 1 254 ? -3.942 -0.058 0.548 1.00 74.19 254 GLN A CA 1
ATOM 2126 C C . GLN A 1 254 ? -3.705 -1.348 1.339 1.00 74.19 254 GLN A C 1
ATOM 2128 O O . GLN A 1 254 ? -2.683 -1.994 1.120 1.00 74.19 254 GLN A O 1
ATOM 2133 N N . TYR A 1 255 ? -4.596 -1.711 2.262 1.00 79.56 255 TYR A N 1
ATOM 2134 C CA . TYR A 1 255 ? -4.368 -2.794 3.222 1.00 79.56 255 TYR A CA 1
ATOM 2135 C C . TYR A 1 255 ? -5.524 -3.798 3.322 1.00 79.56 255 TYR A C 1
ATOM 2137 O O . TYR A 1 255 ? -5.415 -4.742 4.096 1.00 79.56 255 TYR A O 1
ATOM 2145 N N . ASP A 1 256 ? -6.606 -3.645 2.555 1.00 79.44 256 ASP A N 1
ATOM 2146 C CA . ASP A 1 256 ? -7.775 -4.538 2.565 1.00 79.44 256 ASP A CA 1
ATOM 2147 C C . ASP A 1 256 ? -7.407 -6.008 2.368 1.00 79.44 256 ASP A C 1
ATOM 2149 O O . ASP A 1 256 ? -7.964 -6.868 3.029 1.00 79.44 256 ASP A O 1
ATOM 2153 N N . TYR A 1 257 ? -6.422 -6.312 1.527 1.00 77.12 257 TYR A N 1
ATOM 2154 C CA . TYR A 1 257 ? -5.973 -7.681 1.279 1.00 77.12 257 TYR A CA 1
ATOM 2155 C C . TYR A 1 257 ? -5.379 -8.384 2.511 1.00 77.12 257 TYR A C 1
ATOM 2157 O O . TYR A 1 257 ? -5.149 -9.597 2.461 1.00 77.12 257 TYR A O 1
ATOM 2165 N N . LEU A 1 258 ? -5.074 -7.632 3.574 1.00 77.88 258 LEU A N 1
ATOM 2166 C CA . LEU A 1 258 ? -4.629 -8.168 4.853 1.00 77.88 258 LEU A CA 1
ATOM 2167 C C . LEU A 1 258 ? -5.806 -8.625 5.728 1.00 77.88 258 LEU A C 1
ATOM 2169 O O . LEU A 1 258 ? -5.580 -9.476 6.577 1.00 77.88 258 LEU A O 1
ATOM 2173 N N . PHE A 1 259 ? -7.022 -8.099 5.543 1.00 83.62 259 PHE A N 1
ATOM 2174 C CA . PHE A 1 259 ? -8.149 -8.221 6.482 1.00 83.62 259 PHE A CA 1
ATOM 2175 C C . PHE A 1 259 ? -9.368 -8.937 5.885 1.00 83.62 259 PHE A C 1
ATOM 2177 O O . PHE A 1 259 ? -10.104 -9.567 6.680 1.00 83.62 259 PHE A O 1
#

Radius of gyration: 20.17 Å; Cα contacts (8 Å, |Δi|>4): 308; chains: 1; bounding box: 45×47×58 Å

Sequence (259 aa):
TVSGLVFFQGFPEEIQTYLDKNFPRTYLCKNCSTGRVAEIKDSQMQPFMRIVETSPERIRFLLHPYHYYARNRILLRITTGEMAGLEGYIIRIDRDRRLVMDIGGMSVAISGVHAEHFEEVEQSKTSITHENIFYQRNLQERQVLIDRYFHPVKDDKEVALQAENIDYLRKYALDEVAHNRITFNDTWKIYSFIIEEIGYYYSPFIEQFKEHLDPIMREGGKVLQEMEQIIKSPHISPNDKTRYENDYQRIFSQYDYLF

Nearest PDB structures (foldseek):
  8tla-assembly1_A  TM=4.766E-01  e=3.293E+00  Homo sapiens
  8tkf-assembly1_A  TM=4.287E-01  e=8.835E+00  Homo sapiens